Protein AF-0000000072240780 (afdb_homodimer)

Nearest PDB structures (foldseek):
  5bsz-assembly1_A  TM=7.457E-01  e=1.280E+00  Streptoalloteichus sp. ATCC 53650
  1g4u-assembly1_S  TM=3.955E-01  e=4.763E-01  Salmonella enterica subsp. enterica serovar Typhimurium
  1g4w-assembly1_R  TM=3.822E-01  e=9.031E-01  Salmonella enterica subsp. enterica serovar Typhimurium
  6uk5-assembly1_B  TM=5.734E-01  e=5.170E+00  Micromonospora echinospora
  5bsz-assembly1_A  TM=7.456E-01  e=1.256E+00  Streptoalloteichus sp. ATCC 53650

Secondary structure (DSSP, 8-state):
---------------------------------------------------S-----EEEEEEE-SSS-EEEEEEEHHHHHHHHHHHHHHHHHHHHHHHHHHTT---PPPPEEEEEEETTEEEEEEE-GGG-S-GGG-EEEEEEE-SSEEEEEEEEHHHHHHHHHHHHH-/---------------------------------------------------S-----EEEEEEE-SSS-EEEEEEEHHHHHHHHHHHHHHHHHHHHHHHHHHTT---PPPPEEEEEEETTEEEEEEE-GGG-SSGGG-EEEEEEE-SSEEEEEEEEHHHHHHHHHHHHH-

Organism: Galdieria sulphuraria (NCBI:txid130081)

Sequence (340 aa):
MSFIQTNCLIPKRLGFKTCCSRQKHKLLKVLRQSSCHPSSIVTWHCSEQVPSGNVAVTRPLTIPLQDDTQLTFMFSYADMLQLVEKLNQLVLSFRNAAEATAQRKKTVQPTFEYYCQRNGLFIHMECNPNLFTSAFQAKVYIRVYDDKIRVHSQASLTTLMDVLRKWKREMSFIQTNCLIPKRLGFKTCCSRQKHKLLKVLRQSSCHPSSIVTWHCSEQVPSGNVAVTRPLTIPLQDDTQLTFMFSYADMLQLVEKLNQLVLSFRNAAEATAQRKKTVQPTFEYYCQRNGLFIHMECNPNLFTSAFQAKVYIRVYDDKIRVHSQASLTTLMDVLRKWKRE

Solvent-accessible surface area (backbone atoms only — not comparable to full-atom values): 21043 Å² total; per-residue (Å²): 137,81,73,88,72,83,75,84,76,81,75,77,81,77,74,78,77,69,82,69,79,75,86,84,71,90,72,78,76,82,78,73,77,75,76,77,69,82,79,75,73,76,70,77,70,69,75,73,72,77,56,90,72,73,71,74,71,60,48,78,44,68,44,71,36,86,47,82,31,35,43,32,33,64,39,36,67,71,56,46,54,53,49,50,53,54,50,49,51,47,51,49,43,44,51,52,42,53,53,31,46,76,69,74,37,89,68,88,58,76,65,42,75,46,79,46,78,56,98,70,36,37,38,39,36,36,31,60,58,76,83,44,96,43,58,82,74,26,58,31,38,35,37,42,34,47,98,52,42,36,39,38,34,44,29,44,42,54,58,53,53,51,45,50,54,53,58,71,73,106,150,96,92,92,79,92,74,84,81,80,82,80,84,85,80,85,78,86,70,84,73,80,78,80,79,79,81,73,81,77,75,74,76,71,77,76,69,78,75,72,74,74,68,75,69,66,73,72,71,77,55,90,72,75,71,74,69,60,46,79,44,69,42,72,36,86,50,81,30,38,43,31,32,64,40,35,67,70,56,47,54,53,50,50,52,54,50,50,52,48,51,50,44,44,52,53,41,53,54,31,44,78,71,75,36,88,69,88,56,74,65,42,74,46,79,46,77,55,97,69,37,38,39,39,37,38,32,60,59,75,81,42,95,42,58,82,74,26,58,30,37,36,36,41,33,46,97,51,42,36,38,38,34,45,30,45,41,53,57,53,52,51,45,50,53,55,58,72,73,107

Structure (mmCIF, N/CA/C/O backbone):
data_AF-0000000072240780-model_v1
#
loop_
_entity.id
_entity.type
_entity.pdbx_description
1 polymer 'Uncharacterized protein'
#
loop_
_atom_site.group_PDB
_atom_site.id
_atom_site.type_symbol
_atom_site.label_atom_id
_atom_site.label_alt_id
_atom_site.label_comp_id
_atom_site.label_asym_id
_atom_site.label_entity_id
_atom_site.label_seq_id
_atom_site.pdbx_PDB_ins_code
_atom_site.Cartn_x
_atom_site.Cartn_y
_atom_site.Cartn_z
_atom_sit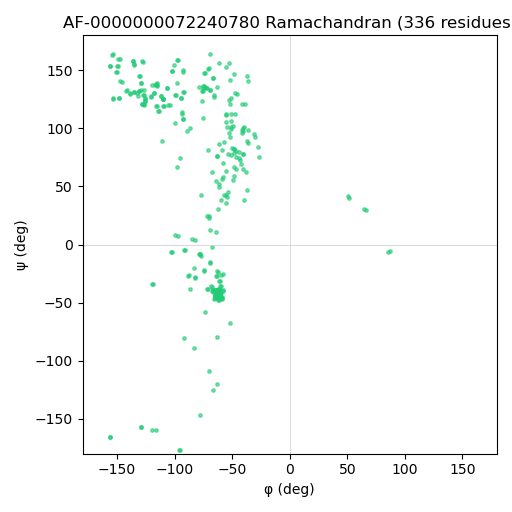e.occupancy
_atom_site.B_iso_or_equiv
_atom_site.auth_seq_id
_atom_site.auth_comp_id
_atom_site.auth_asym_id
_atom_site.auth_atom_id
_atom_site.pdbx_PDB_model_num
ATOM 1 N N . MET A 1 1 ? 58.625 3.18 72.375 1 20.22 1 MET A N 1
ATOM 2 C CA . MET A 1 1 ? 58.312 3.244 73.812 1 20.22 1 MET A CA 1
ATOM 3 C C . MET A 1 1 ? 56.844 3.627 74.062 1 20.22 1 MET A C 1
ATOM 5 O O . MET A 1 1 ? 56.125 3.936 73.125 1 20.22 1 MET A O 1
ATOM 9 N N . SER A 1 2 ? 56.625 4.891 74.562 1 20.05 2 SER A N 1
ATOM 10 C CA . SER A 1 2 ? 55.719 5.055 75.688 1 20.05 2 SER A CA 1
ATOM 11 C C . SER A 1 2 ? 54.281 5.117 75.25 1 20.05 2 SER A C 1
ATOM 13 O O . SER A 1 2 ? 53.406 4.391 75.75 1 20.05 2 SER A O 1
ATOM 15 N N . PHE A 1 3 ? 53.75 6.332 74.938 1 19.7 3 PHE A N 1
ATOM 16 C CA . PHE A 1 3 ? 52.969 7 75.938 1 19.7 3 PHE A CA 1
ATOM 17 C C . PHE A 1 3 ? 51.5 6.668 75.812 1 19.7 3 PHE A C 1
ATOM 19 O O . PHE A 1 3 ? 50.844 6.301 76.812 1 19.7 3 PHE A O 1
ATOM 26 N N . ILE A 1 4 ? 50.812 7.332 74.875 1 22.98 4 ILE A N 1
ATOM 27 C CA . ILE A 1 4 ? 49.781 8.234 75.312 1 22.98 4 ILE A CA 1
ATOM 28 C C . ILE A 1 4 ? 48.469 7.469 75.5 1 22.98 4 ILE A C 1
ATOM 30 O O . ILE A 1 4 ? 47.938 6.91 74.5 1 22.98 4 ILE A O 1
ATOM 34 N N . GLN A 1 5 ? 48.156 7.133 76.75 1 22.58 5 GLN A N 1
ATOM 35 C CA . GLN A 1 5 ? 47.094 6.324 77.312 1 22.58 5 GLN A CA 1
ATOM 36 C C . GLN A 1 5 ? 45.719 7.02 77.188 1 22.58 5 GLN A C 1
ATOM 38 O O . GLN A 1 5 ? 45.062 7.297 78.188 1 22.58 5 GLN A O 1
ATOM 43 N N . THR A 1 6 ? 45.656 7.961 76.125 1 22.05 6 THR A N 1
ATOM 44 C CA . THR A 1 6 ? 44.625 8.922 76.5 1 22.05 6 THR A CA 1
ATOM 45 C C . THR A 1 6 ? 43.312 8.203 76.875 1 22.05 6 THR A C 1
ATOM 47 O O . THR A 1 6 ? 42.969 7.223 76.188 1 22.05 6 THR A O 1
ATOM 50 N N . ASN A 1 7 ? 42.719 8.758 77.875 1 19.25 7 ASN A N 1
ATOM 51 C CA . ASN A 1 7 ? 41.719 8.516 78.938 1 19.25 7 ASN A CA 1
ATOM 52 C C . ASN A 1 7 ? 40.344 8.242 78.375 1 19.25 7 ASN A C 1
ATOM 54 O O . ASN A 1 7 ? 39.719 7.254 78.75 1 19.25 7 ASN A O 1
ATOM 58 N N . CYS A 1 8 ? 39.688 9.367 78 1 19.69 8 CYS A N 1
ATOM 59 C CA . CYS A 1 8 ? 38.562 9.828 78.75 1 19.69 8 CYS A CA 1
ATOM 60 C C . CYS A 1 8 ? 37.281 9.031 78.438 1 19.69 8 CYS A C 1
ATOM 62 O O . CYS A 1 8 ? 37.219 8.352 77.438 1 19.69 8 CYS A O 1
ATOM 64 N N . LEU A 1 9 ? 36.219 9.727 78.5 1 21.53 9 LEU A N 1
ATOM 65 C CA . LEU A 1 9 ? 34.938 9.828 79.25 1 21.53 9 LEU A CA 1
ATOM 66 C C . LEU A 1 9 ? 33.812 9.188 78.438 1 21.53 9 LEU A C 1
ATOM 68 O O . LEU A 1 9 ? 33.656 9.477 77.25 1 21.53 9 LEU A O 1
ATOM 72 N N . ILE A 1 10 ? 33.375 8.016 78.812 1 23.69 10 ILE A N 1
ATOM 73 C CA . ILE A 1 10 ? 32.438 7.027 78.312 1 23.69 10 ILE A CA 1
ATOM 74 C C . ILE A 1 10 ? 31.031 7.625 78.312 1 23.69 10 ILE A C 1
ATOM 76 O O . ILE A 1 10 ? 30.422 7.824 79.375 1 23.69 10 ILE A O 1
ATOM 80 N N . PRO A 1 11 ? 30.953 8.891 77.562 1 21.86 11 PRO A N 1
ATOM 81 C CA . PRO A 1 11 ? 29.703 9.57 77.938 1 21.86 11 PRO A CA 1
ATOM 82 C C . PRO A 1 11 ? 28.484 8.641 77.875 1 21.86 11 PRO A C 1
ATOM 84 O O . PRO A 1 11 ? 28.516 7.605 77.188 1 21.86 11 PRO A O 1
ATOM 87 N N . LYS A 1 12 ? 27.609 9.031 78.875 1 19.95 12 LYS A N 1
ATOM 88 C CA . LYS A 1 12 ? 26.359 8.531 79.438 1 19.95 12 LYS A CA 1
ATOM 89 C C . LYS A 1 12 ? 25.328 8.266 78.312 1 19.95 12 LYS A C 1
ATOM 91 O O . LYS A 1 12 ? 25.281 8.977 77.312 1 19.95 12 LYS A O 1
ATOM 96 N N . ARG A 1 13 ? 24.828 7.082 78.312 1 22.75 13 ARG A N 1
ATOM 97 C CA . ARG A 1 13 ? 23.891 6.23 77.562 1 22.75 13 ARG A CA 1
ATOM 98 C C . ARG A 1 13 ? 22.516 6.875 77.5 1 22.75 13 ARG A C 1
ATOM 100 O O . ARG A 1 13 ? 21.797 6.977 78.5 1 22.75 13 ARG A O 1
ATOM 107 N N . LEU A 1 14 ? 22.547 8.227 76.875 1 21.62 14 LEU A N 1
ATOM 108 C CA . LEU A 1 14 ? 21.266 8.914 76.875 1 21.62 14 LEU A CA 1
ATOM 109 C C . LEU A 1 14 ? 20.156 7.992 76.375 1 21.62 14 LEU A C 1
ATOM 111 O O . LEU A 1 14 ? 20.328 7.32 75.375 1 21.62 14 LEU A O 1
ATOM 115 N N . GLY A 1 15 ? 19.234 7.629 77.312 1 20.81 15 GLY A N 1
ATOM 116 C CA . GLY A 1 15 ? 18.062 6.797 77.438 1 20.81 15 GLY A CA 1
ATOM 117 C C . GLY A 1 15 ? 16.953 7.152 76.5 1 20.81 15 GLY A C 1
ATOM 118 O O . GLY A 1 15 ? 16.359 8.234 76.562 1 20.81 15 GLY A O 1
ATOM 119 N N . PHE A 1 16 ? 17.234 7.168 75.125 1 22.08 16 PHE A N 1
ATOM 120 C CA . PHE A 1 16 ? 16.234 7.648 74.188 1 22.08 16 PHE A CA 1
ATOM 121 C C . PHE A 1 16 ? 14.906 6.938 74.438 1 22.08 16 PHE A C 1
ATOM 123 O O . PHE A 1 16 ? 14.867 5.711 74.5 1 22.08 16 PHE A O 1
ATOM 130 N N . LYS A 1 17 ? 14.062 7.707 75.125 1 19.83 17 LYS A N 1
ATOM 131 C CA . LYS A 1 17 ? 12.68 7.445 75.5 1 19.83 17 LYS A CA 1
ATOM 132 C C . LYS A 1 17 ? 11.844 6.98 74.312 1 19.83 17 LYS A C 1
ATOM 134 O O . LYS A 1 17 ? 11.875 7.598 73.25 1 19.83 17 LYS A O 1
ATOM 139 N N . THR A 1 18 ? 11.578 5.711 74.188 1 21.81 18 THR A N 1
ATOM 140 C CA . THR A 1 18 ? 10.82 4.809 73.375 1 21.81 18 THR A CA 1
ATOM 141 C C . THR A 1 18 ? 9.344 5.211 73.312 1 21.81 18 THR A C 1
ATOM 143 O O . THR A 1 18 ? 8.531 4.527 72.688 1 21.81 18 THR A O 1
ATOM 146 N N . CYS A 1 19 ? 9.07 6.621 73.188 1 19.31 19 CYS A N 1
ATOM 147 C CA . CYS A 1 19 ? 7.656 6.891 73.438 1 19.31 19 CYS A CA 1
ATOM 148 C C . CYS A 1 19 ? 6.785 6.117 72.438 1 19.31 19 CYS A C 1
ATOM 150 O O . CYS A 1 19 ? 6.832 6.371 71.25 1 19.31 19 CYS A O 1
ATOM 152 N N . CYS A 1 20 ? 6.535 4.867 72.688 1 20.77 20 CYS A N 1
ATOM 153 C CA . CYS A 1 20 ? 5.758 3.855 71.938 1 20.77 20 CYS A CA 1
ATOM 154 C C . CYS A 1 20 ? 4.289 4.258 71.875 1 20.77 20 CYS A C 1
ATOM 156 O O . CYS A 1 20 ? 3.438 3.445 71.5 1 20.77 20 CYS A O 1
ATOM 158 N N . SER A 1 21 ? 3.953 5.594 72.312 1 18.59 21 SER A N 1
ATOM 159 C CA . SER A 1 21 ? 2.559 5.5 72.688 1 18.59 21 SER A CA 1
ATOM 160 C C . SER A 1 21 ? 1.678 4.973 71.562 1 18.59 21 SER A C 1
ATOM 162 O O . SER A 1 21 ? 2.004 5.137 70.375 1 18.59 21 SER A O 1
ATOM 164 N N . ARG A 1 22 ? 0.479 4.281 72 1 20.84 22 ARG A N 1
ATOM 165 C CA . ARG A 1 22 ? -0.562 3.289 71.75 1 20.84 22 ARG A CA 1
ATOM 166 C C . ARG A 1 22 ? -1.662 3.867 70.875 1 20.84 22 ARG A C 1
ATOM 168 O O . ARG A 1 22 ? -2.674 3.207 70.625 1 20.84 22 ARG A O 1
ATOM 175 N N . GLN A 1 23 ? -1.613 5.164 70.312 1 18.39 23 GLN A N 1
ATOM 176 C CA . GLN A 1 23 ? -2.998 5.602 70.188 1 18.39 23 GLN A CA 1
ATOM 177 C C . GLN A 1 23 ? -3.775 4.676 69.25 1 18.39 23 GLN A C 1
ATOM 179 O O . GLN A 1 23 ? -3.205 4.09 68.312 1 18.39 23 GLN A O 1
ATOM 184 N N . LYS A 1 24 ? -5.234 4.684 69.5 1 19.84 24 LYS A N 1
ATOM 185 C CA . LYS A 1 24 ? -6.535 4.02 69.438 1 19.84 24 LYS A CA 1
ATOM 186 C C . LYS A 1 24 ? -7.008 3.881 68 1 19.84 24 LYS A C 1
ATOM 188 O O . LYS A 1 24 ? -6.574 4.637 67.125 1 19.84 24 LYS A O 1
ATOM 193 N N . HIS A 1 25 ? -8.039 2.984 67.75 1 19.89 25 HIS A N 1
ATOM 194 C CA . HIS A 1 25 ? -8.742 2.004 66.938 1 19.89 25 HIS A CA 1
ATOM 195 C C . HIS A 1 25 ? -9.68 2.684 65.938 1 19.89 25 HIS A C 1
ATOM 197 O O . HIS A 1 25 ? -10.438 2.016 65.25 1 19.89 25 HIS A O 1
ATOM 203 N N . LYS A 1 26 ? -9.719 4.059 65.812 1 20.19 26 LYS A N 1
ATOM 204 C CA . LYS A 1 26 ? -11.062 4.371 65.312 1 20.19 26 LYS A CA 1
ATOM 205 C C . LYS A 1 26 ? -11.305 3.74 63.969 1 20.19 26 LYS A C 1
ATOM 207 O O . LYS A 1 26 ? -10.641 4.086 63 1 20.19 26 LYS A O 1
ATOM 212 N N . LEU A 1 27 ? -11.758 2.488 63.875 1 21.06 27 LEU A N 1
ATOM 213 C CA . LEU A 1 27 ? -12.07 1.535 62.844 1 21.06 27 LEU A CA 1
ATOM 214 C C . LEU A 1 27 ? -13.008 2.156 61.812 1 21.06 27 LEU A C 1
ATOM 216 O O . LEU A 1 27 ? -12.805 1.991 60.594 1 21.06 27 LEU A O 1
ATOM 220 N N . LEU A 1 28 ? -14.297 2.475 62.156 1 20.38 28 LEU A N 1
ATOM 221 C CA . LEU A 1 28 ? -15.367 1.764 61.469 1 20.38 28 LEU A CA 1
ATOM 222 C C . LEU A 1 28 ? -15.727 2.455 60.156 1 20.38 28 LEU A C 1
ATOM 224 O O . LEU A 1 28 ? -16.234 1.816 59.219 1 20.38 28 LEU A O 1
ATOM 228 N N . LYS A 1 29 ? -15.719 3.828 60.125 1 19.34 29 LYS A N 1
ATOM 229 C CA . LYS A 1 29 ? -16.984 4.309 59.562 1 19.34 29 LYS A CA 1
ATOM 230 C C . LYS A 1 29 ? -17.172 3.873 58.125 1 19.34 29 LYS A C 1
ATOM 232 O O . LYS A 1 29 ? -18.188 3.275 57.781 1 19.34 29 LYS A O 1
ATOM 237 N N . VAL A 1 30 ? -17.312 4.93 57.156 1 20.38 30 VAL A N 1
ATOM 238 C CA . VAL A 1 30 ? -18.406 5.336 56.25 1 20.38 30 VAL A CA 1
ATOM 239 C C . VAL A 1 30 ? -18.203 4.715 54.875 1 20.38 30 VAL A C 1
ATOM 241 O O . VAL A 1 30 ? -17.219 5.004 54.188 1 20.38 30 VAL A O 1
ATOM 244 N N . LEU A 1 31 ? -18.453 3.451 54.75 1 22 31 LEU A N 1
ATOM 245 C CA . LEU A 1 31 ? -18.422 2.77 53.438 1 22 31 LEU A CA 1
ATOM 246 C C . LEU A 1 31 ? -19.344 3.457 52.438 1 22 31 LEU A C 1
ATOM 248 O O . LEU A 1 31 ? -20.562 3.271 52.5 1 22 31 LEU A O 1
ATOM 252 N N . ARG A 1 32 ? -19.375 4.824 52.375 1 20.55 32 ARG A N 1
ATOM 253 C CA . ARG A 1 32 ? -20.391 5.344 51.469 1 20.55 32 ARG A CA 1
ATOM 254 C C . ARG A 1 32 ? -20.219 4.754 50.062 1 20.55 32 ARG A C 1
ATOM 256 O O . ARG A 1 32 ? -19.109 4.688 49.562 1 20.55 32 ARG A O 1
ATOM 263 N N . GLN A 1 33 ? -21.141 3.814 49.75 1 21.81 33 GLN A N 1
ATOM 264 C CA . GLN A 1 33 ? -21.438 3.127 48.5 1 21.81 33 GLN A CA 1
ATOM 265 C C . GLN A 1 33 ? -21.547 4.117 47.344 1 21.81 33 GLN A C 1
ATOM 267 O O . GLN A 1 33 ? -22.484 4.918 47.281 1 21.81 33 GLN A O 1
ATOM 272 N N . SER A 1 34 ? -20.531 4.926 47 1 21 34 SER A N 1
ATOM 273 C CA . SER A 1 34 ? -20.734 5.816 45.875 1 21 34 SER A CA 1
ATOM 274 C C . SER A 1 34 ? -21.219 5.047 44.656 1 21 34 SER A C 1
ATOM 276 O O . SER A 1 34 ? -20.656 4.02 44.281 1 21 34 SER A O 1
ATOM 278 N N . SER A 1 35 ? -22.531 5.039 44.469 1 23.73 35 SER A N 1
ATOM 279 C CA . SER A 1 35 ? -23.266 4.543 43.312 1 23.73 35 SER A CA 1
ATOM 280 C C . SER A 1 35 ? -22.672 5.086 42 1 23.73 35 SER A C 1
ATOM 282 O O . SER A 1 35 ? -22.609 6.301 41.812 1 23.73 35 SER A O 1
ATOM 284 N N . CYS A 1 36 ? -21.641 4.492 41.5 1 22.73 36 CYS A N 1
ATOM 285 C CA . CYS A 1 36 ? -21.047 4.816 40.219 1 22.73 36 CYS A CA 1
ATOM 286 C C . CYS A 1 36 ? -22.109 4.848 39.125 1 22.73 36 CYS A C 1
ATOM 288 O O . CYS A 1 36 ? -22.797 3.852 38.906 1 22.73 36 CYS A O 1
ATOM 290 N N . HIS A 1 37 ? -22.891 5.934 39.094 1 27.72 37 HIS A N 1
ATOM 291 C CA . HIS A 1 37 ? -23.859 6.094 38.031 1 27.72 37 HIS A CA 1
ATOM 292 C C . HIS A 1 37 ? -23.219 5.82 36.656 1 27.72 37 HIS A C 1
ATOM 294 O O . HIS A 1 37 ? -22.016 6.051 36.469 1 27.72 37 HIS A O 1
ATOM 300 N N . PRO A 1 38 ? -23.859 4.988 35.844 1 24.62 38 PRO A N 1
ATOM 301 C CA . PRO A 1 38 ? -23.438 4.555 34.5 1 24.62 38 PRO A CA 1
ATOM 302 C C . PRO A 1 38 ? -23.078 5.723 33.594 1 24.62 38 PRO A C 1
ATOM 304 O O . PRO A 1 38 ? -23.609 6.824 33.75 1 24.62 38 PRO A O 1
ATOM 307 N N . SER A 1 39 ? -21.781 5.828 33.25 1 24.52 39 SER A N 1
ATOM 308 C CA . SER A 1 39 ? -21.141 6.738 32.281 1 24.52 39 SER A CA 1
ATOM 309 C C . SER A 1 39 ? -21.984 6.902 31.031 1 24.52 39 SER A C 1
ATOM 311 O O . SER A 1 39 ? -22.469 5.922 30.469 1 24.52 39 SER A O 1
ATOM 313 N N . SER A 1 40 ? -22.703 7.996 30.984 1 25.88 40 SER A N 1
ATOM 314 C CA . SER A 1 40 ? -23.438 8.469 29.812 1 25.88 40 SER A CA 1
ATOM 315 C C . SER A 1 40 ? -22.625 8.289 28.531 1 25.88 40 SER A C 1
ATOM 317 O O . SER A 1 40 ? -21.469 8.703 28.469 1 25.88 40 SER A O 1
ATOM 319 N N . ILE A 1 41 ? -22.891 7.258 27.828 1 26.02 41 ILE A N 1
ATOM 320 C CA . ILE A 1 41 ? -22.422 7.109 26.453 1 26.02 41 ILE A CA 1
ATOM 321 C C . ILE A 1 41 ? -22.625 8.422 25.688 1 26.02 41 ILE A C 1
ATOM 323 O O . ILE A 1 41 ? -23.75 8.883 25.516 1 26.02 41 ILE A O 1
ATOM 327 N N . VAL A 1 42 ? -21.75 9.359 25.875 1 27.41 42 VAL A N 1
ATOM 328 C CA . VAL A 1 42 ? -21.766 10.523 25 1 27.41 42 VAL A CA 1
ATOM 329 C C . VAL A 1 42 ? -22.031 10.07 23.562 1 27.41 42 VAL A C 1
ATOM 331 O O . VAL A 1 42 ? -21.219 9.352 22.969 1 27.41 42 VAL A O 1
ATOM 334 N N . THR A 1 43 ? -23.281 9.781 23.266 1 25.28 43 THR A N 1
ATOM 335 C CA . THR A 1 43 ? -23.688 9.664 21.875 1 25.28 43 THR A CA 1
ATOM 336 C C . THR A 1 43 ? -23.219 10.883 21.078 1 25.28 43 THR A C 1
ATOM 338 O O . THR A 1 43 ? -23.594 12.016 21.391 1 25.28 43 THR A O 1
ATOM 341 N N . TRP A 1 44 ? -21.984 10.898 20.625 1 25.95 44 TRP A N 1
ATOM 342 C CA . TRP A 1 44 ? -21.609 11.875 19.609 1 25.95 44 TRP A CA 1
ATOM 343 C C . TRP A 1 44 ? -22.688 11.984 18.531 1 25.95 44 TRP A C 1
ATOM 345 O O . TRP A 1 44 ? -23 10.992 17.859 1 25.95 44 TRP A O 1
ATOM 355 N N . HIS A 1 45 ? -23.766 12.625 19.016 1 28.34 45 HIS A N 1
ATOM 356 C CA . HIS A 1 45 ? -24.719 12.953 17.969 1 28.34 45 HIS A CA 1
ATOM 357 C C . HIS A 1 45 ? -24.047 13.617 16.781 1 28.34 45 HIS A C 1
ATOM 359 O O . HIS A 1 45 ? -23.578 14.758 16.875 1 28.34 45 HIS A O 1
ATOM 365 N N . CYS A 1 46 ? -23.234 12.914 16.078 1 28.48 46 CYS A N 1
ATOM 366 C CA . CYS A 1 46 ? -22.969 13.477 14.766 1 28.48 46 CYS A CA 1
ATOM 367 C C . CYS A 1 46 ? -24.266 13.859 14.062 1 28.48 46 CYS A C 1
ATOM 369 O O . CYS A 1 46 ? -25.156 13.023 13.883 1 28.48 46 CYS A O 1
ATOM 371 N N . SER A 1 47 ? -24.828 14.984 14.422 1 29.25 47 SER A N 1
ATOM 372 C CA . SER A 1 47 ? -25.922 15.516 13.602 1 29.25 47 SER A CA 1
ATOM 373 C C . SER A 1 47 ? -25.734 15.133 12.141 1 29.25 47 SER A C 1
ATOM 375 O O . SER A 1 47 ? -24.734 15.492 11.516 1 29.25 47 SER A O 1
ATOM 377 N N . GLU A 1 48 ? -26.375 14.047 11.789 1 33.59 48 GLU A N 1
ATOM 378 C CA . GLU A 1 48 ? -26.531 13.75 10.367 1 33.59 48 GLU A CA 1
ATOM 379 C C . GLU A 1 48 ? -27.281 14.875 9.656 1 33.59 48 GLU A C 1
ATOM 381 O O . GLU A 1 48 ? -28.516 14.914 9.672 1 33.59 48 GLU A O 1
ATOM 386 N N . GLN A 1 49 ? -27.172 16.125 9.859 1 32.41 49 GLN A N 1
ATOM 387 C CA . GLN A 1 49 ? -27.781 16.953 8.82 1 32.41 49 GLN A CA 1
ATOM 388 C C . GLN A 1 49 ? -27.516 16.375 7.438 1 32.41 49 GLN A C 1
ATOM 390 O O . GLN A 1 49 ? -26.375 16.156 7.055 1 32.41 49 GLN A O 1
ATOM 395 N N . VAL A 1 50 ? -28.531 15.602 6.887 1 36.19 50 VAL A N 1
ATOM 396 C CA . VAL A 1 50 ? -28.547 15.25 5.473 1 36.19 50 VAL A CA 1
ATOM 397 C C . VAL A 1 50 ? -28.516 16.516 4.621 1 36.19 50 VAL A C 1
ATOM 399 O O . VAL A 1 50 ? -29.516 17.234 4.535 1 36.19 50 VAL A O 1
ATOM 402 N N . PRO A 1 51 ? -27.734 17.562 4.883 1 36.03 51 PRO A N 1
ATOM 403 C CA . PRO A 1 51 ? -27.891 18.641 3.906 1 36.03 51 PRO A CA 1
ATOM 404 C C . PRO A 1 51 ? -28.094 18.125 2.484 1 36.03 51 PRO A C 1
ATOM 406 O O . PRO A 1 51 ? -27.75 16.969 2.188 1 36.03 51 PRO A O 1
ATOM 409 N N . SER A 1 52 ? -28.875 18.719 1.608 1 39.16 52 SER A N 1
ATOM 410 C CA . SER A 1 52 ? -28.938 18.531 0.161 1 39.16 52 SER A CA 1
ATOM 411 C C . SER A 1 52 ? -27.594 18.062 -0.4 1 39.16 52 SER A C 1
ATOM 413 O O . SER A 1 52 ? -26.562 18.688 -0.153 1 39.16 52 SER A O 1
ATOM 415 N N . GLY A 1 53 ? -27.266 16.766 -0.373 1 41.03 53 GLY A N 1
ATOM 416 C CA . GLY A 1 53 ? -26.141 15.844 -0.401 1 41.03 53 GLY A CA 1
ATOM 417 C C . GLY A 1 53 ? -25.047 16.266 -1.374 1 41.03 53 GLY A C 1
ATOM 418 O O . GLY A 1 53 ? -25.062 15.844 -2.535 1 41.03 53 GLY A O 1
ATOM 419 N N . ASN A 1 54 ? -24.734 17.453 -1.518 1 45.66 54 ASN A N 1
ATOM 420 C CA . ASN A 1 54 ? -23.656 17.844 -2.414 1 45.66 54 ASN A CA 1
ATOM 421 C C . ASN A 1 54 ? -22.469 16.891 -2.336 1 45.66 54 ASN A C 1
ATOM 423 O O . ASN A 1 54 ? -21.734 16.891 -1.348 1 45.66 54 ASN A O 1
ATOM 427 N N . VAL A 1 55 ? -22.609 15.672 -2.713 1 59.62 55 VAL A N 1
ATOM 428 C CA . VAL A 1 55 ? -21.562 14.672 -2.83 1 59.62 55 VAL A CA 1
ATOM 429 C C . VAL A 1 55 ? -20.281 15.32 -3.348 1 59.62 55 VAL A C 1
ATOM 431 O O . VAL A 1 55 ? -20.266 15.875 -4.449 1 59.62 55 VAL A O 1
ATOM 434 N N . ALA A 1 56 ? -19.453 15.805 -2.457 1 73.38 56 ALA A N 1
ATOM 435 C CA . ALA A 1 56 ? -18.188 16.406 -2.85 1 73.38 56 ALA A CA 1
ATOM 436 C C . ALA A 1 56 ? -17.516 15.594 -3.961 1 73.38 56 ALA A C 1
ATOM 438 O O . ALA A 1 56 ? -17.547 14.359 -3.939 1 73.38 56 ALA A O 1
ATOM 439 N N . VAL A 1 57 ? -17.266 16.203 -5.102 1 89.75 57 VAL A N 1
ATOM 440 C CA . VAL A 1 57 ? -16.547 15.625 -6.238 1 89.75 57 VAL A CA 1
ATOM 441 C C . VAL A 1 57 ? -15.18 15.133 -5.785 1 89.75 57 VAL A C 1
ATOM 443 O O . VAL A 1 57 ? -14.438 15.859 -5.121 1 89.75 57 VAL A O 1
ATOM 446 N N . THR A 1 58 ? -14.938 13.852 -5.785 1 95.19 58 THR A N 1
ATOM 447 C CA . THR A 1 58 ? -13.641 13.273 -5.465 1 95.19 58 THR A CA 1
ATOM 448 C C . THR A 1 58 ? -12.906 12.852 -6.734 1 95.19 58 THR A C 1
ATOM 450 O O . THR A 1 58 ? -13.539 12.586 -7.762 1 95.19 58 THR A O 1
ATOM 453 N N . ARG A 1 59 ? -11.617 12.898 -6.711 1 96.81 59 ARG A N 1
ATOM 454 C CA . ARG A 1 59 ? -10.734 12.391 -7.758 1 96.81 59 ARG A CA 1
ATOM 455 C C . ARG A 1 59 ? -9.562 11.617 -7.164 1 96.81 59 ARG A C 1
ATOM 457 O O . ARG A 1 59 ? -9.234 11.781 -5.992 1 96.81 59 ARG A O 1
ATOM 464 N N . PRO A 1 60 ? -8.969 10.766 -7.938 1 98.38 60 PRO A N 1
ATOM 465 C CA . PRO A 1 60 ? -7.898 9.93 -7.398 1 98.38 60 PRO A CA 1
ATOM 466 C C . PRO A 1 60 ? -6.641 10.727 -7.062 1 98.38 60 PRO A C 1
ATOM 468 O O . PRO A 1 60 ? -6.23 11.602 -7.832 1 98.38 60 PRO A O 1
ATOM 471 N N . LEU A 1 61 ? -6.152 10.484 -5.957 1 98.69 61 LEU A N 1
ATOM 472 C CA . LEU A 1 61 ? -4.812 10.906 -5.555 1 98.69 61 LEU A CA 1
ATOM 473 C C . LEU A 1 61 ? -3.875 9.711 -5.445 1 98.69 61 LEU A C 1
ATOM 475 O O . LEU A 1 61 ? -4.164 8.758 -4.719 1 98.69 61 LEU A O 1
ATOM 479 N N . THR A 1 62 ? -2.756 9.758 -6.141 1 98.75 62 THR A N 1
ATOM 480 C CA . THR A 1 62 ? -1.77 8.688 -6.109 1 98.75 62 THR A CA 1
ATOM 481 C C . THR A 1 62 ? -0.505 9.133 -5.383 1 98.75 62 THR A C 1
ATOM 483 O O . THR A 1 62 ? 0.107 10.141 -5.75 1 98.75 62 THR A O 1
ATOM 486 N N . ILE A 1 63 ? -0.149 8.344 -4.391 1 98.44 63 ILE A N 1
ATOM 487 C CA . ILE A 1 63 ? 1.068 8.617 -3.637 1 98.44 63 ILE A CA 1
ATOM 488 C C . ILE A 1 63 ? 2.08 7.496 -3.859 1 98.44 63 ILE A C 1
ATOM 490 O O . ILE A 1 63 ? 1.811 6.336 -3.535 1 98.44 63 ILE A O 1
ATOM 494 N N . PRO A 1 64 ? 3.197 7.855 -4.496 1 97.5 64 PRO A N 1
ATOM 495 C CA . PRO A 1 64 ? 4.277 6.867 -4.453 1 97.5 64 PRO A CA 1
ATOM 496 C C . PRO A 1 64 ? 4.824 6.652 -3.041 1 97.5 64 PRO A C 1
ATOM 498 O O . PRO A 1 64 ? 5.184 7.617 -2.361 1 97.5 64 PRO A O 1
ATOM 501 N N . LEU A 1 65 ? 4.891 5.438 -2.621 1 95.81 65 LEU A N 1
ATOM 502 C CA . LEU A 1 65 ? 5.414 5.133 -1.294 1 95.81 65 LEU A CA 1
ATOM 503 C C . LEU A 1 65 ? 6.891 4.754 -1.363 1 95.81 65 LEU A C 1
ATOM 505 O O . LEU A 1 65 ? 7.562 5.047 -2.354 1 95.81 65 LEU A O 1
ATOM 509 N N . GLN A 1 66 ? 7.605 4.379 -0.321 1 85.44 66 GLN A N 1
ATOM 510 C CA . GLN A 1 66 ? 9.055 4.246 -0.246 1 85.44 66 GLN A CA 1
ATOM 511 C C . GLN A 1 66 ? 9.562 3.188 -1.221 1 85.44 66 GLN A C 1
ATOM 513 O O . GLN A 1 66 ? 10.711 3.248 -1.671 1 85.44 66 GLN A O 1
ATOM 518 N N . ASP A 1 67 ? 8.75 2.273 -1.596 1 84.75 67 ASP A N 1
ATOM 519 C CA . ASP A 1 67 ? 9.164 1.229 -2.527 1 84.75 67 ASP A CA 1
ATOM 520 C C . ASP A 1 67 ? 8.367 1.311 -3.83 1 84.75 67 ASP A C 1
ATOM 522 O O . ASP A 1 67 ? 7.941 2.393 -4.234 1 84.75 67 ASP A O 1
ATOM 526 N N . ASP A 1 68 ? 8.312 0.259 -4.574 1 88.44 68 ASP A N 1
ATOM 527 C CA . ASP A 1 68 ? 7.582 0.187 -5.836 1 88.44 68 ASP A CA 1
ATOM 528 C C . ASP A 1 68 ? 6.074 0.177 -5.594 1 88.44 68 ASP A C 1
ATOM 530 O O . ASP A 1 68 ? 5.305 -0.265 -6.453 1 88.44 68 ASP A O 1
ATOM 534 N N . THR A 1 69 ? 5.793 0.729 -4.449 1 96.31 69 THR A N 1
ATOM 535 C CA . THR A 1 69 ? 4.375 0.714 -4.109 1 96.31 69 THR A CA 1
ATOM 536 C C . THR A 1 69 ? 3.73 2.061 -4.422 1 96.31 69 THR A C 1
ATOM 538 O O . THR A 1 69 ? 4.285 3.111 -4.094 1 96.31 69 THR A O 1
ATOM 541 N N . GLN A 1 70 ? 2.646 2.014 -5.141 1 97.94 70 GLN A N 1
ATOM 542 C CA . GLN A 1 70 ? 1.787 3.172 -5.363 1 97.94 70 GLN A CA 1
ATOM 543 C C . GLN A 1 70 ? 0.444 3.004 -4.66 1 97.94 70 GLN A C 1
ATOM 545 O O . GLN A 1 70 ? -0.237 1.992 -4.844 1 97.94 70 GLN A O 1
ATOM 550 N N . LEU A 1 71 ? 0.078 3.979 -3.877 1 98.62 71 LEU A N 1
ATOM 551 C CA . LEU A 1 71 ? -1.21 4.023 -3.193 1 98.62 71 LEU A CA 1
ATOM 552 C C . LEU A 1 71 ? -2.105 5.102 -3.797 1 98.62 71 LEU A C 1
ATOM 554 O O . LEU A 1 71 ? -1.729 6.273 -3.844 1 98.62 71 LEU A O 1
ATOM 558 N N . THR A 1 72 ? -3.23 4.699 -4.316 1 98.88 72 THR A N 1
ATOM 559 C CA . THR A 1 72 ? -4.223 5.621 -4.855 1 98.88 72 THR A CA 1
ATOM 560 C C . THR A 1 72 ? -5.516 5.559 -4.047 1 98.88 72 THR A C 1
ATOM 562 O O . THR A 1 72 ? -5.973 4.477 -3.678 1 98.88 72 THR A O 1
ATOM 565 N N . PHE A 1 73 ? -6.074 6.641 -3.748 1 98.81 73 PHE A N 1
ATOM 566 C CA . PHE A 1 73 ? -7.383 6.676 -3.104 1 98.81 73 PHE A CA 1
ATOM 567 C C . PHE A 1 73 ? -8.164 7.91 -3.537 1 98.81 73 PHE A C 1
ATOM 569 O O . PHE A 1 73 ? -7.586 8.883 -4.02 1 98.81 73 PHE A O 1
ATOM 576 N N . MET A 1 74 ? -9.438 7.863 -3.381 1 98.44 74 MET A N 1
ATOM 577 C CA . MET A 1 74 ? -10.312 8.969 -3.752 1 98.44 74 MET A CA 1
ATOM 578 C C . MET A 1 74 ? -10.219 10.109 -2.736 1 98.44 74 MET A C 1
ATOM 580 O O . MET A 1 74 ? -10.25 9.867 -1.528 1 98.44 74 MET A O 1
ATOM 584 N N . PHE A 1 75 ? -10.117 11.297 -3.264 1 97.5 75 PHE A N 1
ATOM 585 C CA . PHE A 1 75 ? -9.797 12.453 -2.432 1 97.5 75 PHE A CA 1
ATOM 586 C C . PHE A 1 75 ? -10.508 13.703 -2.943 1 97.5 75 PHE A C 1
ATOM 588 O O . PHE A 1 75 ? -10.664 13.883 -4.152 1 97.5 75 PHE A O 1
ATOM 595 N N . SER A 1 76 ? -11.016 14.539 -2.012 1 96.94 76 SER A N 1
ATOM 596 C CA . SER A 1 76 ? -11.727 15.742 -2.422 1 96.94 76 SER A CA 1
ATOM 597 C C . SER A 1 76 ? -10.812 16.969 -2.395 1 96.94 76 SER A C 1
ATOM 599 O O . SER A 1 76 ? -9.797 16.969 -1.699 1 96.94 76 SER A O 1
ATOM 601 N N . TYR A 1 77 ? -11.234 17.984 -3.16 1 96 77 TYR A N 1
ATOM 602 C CA . TYR A 1 77 ? -10.469 19.234 -3.176 1 96 77 TYR A CA 1
ATOM 603 C C . TYR A 1 77 ? -10.461 19.875 -1.798 1 96 77 TYR A C 1
ATOM 605 O O . TYR A 1 77 ? -9.43 20.406 -1.358 1 96 77 TYR A O 1
ATOM 613 N N . ALA A 1 78 ? -11.57 19.844 -1.141 1 95.81 78 ALA A N 1
ATOM 614 C CA . ALA A 1 78 ? -11.656 20.391 0.209 1 95.81 78 ALA A CA 1
ATOM 615 C C . ALA A 1 78 ? -10.695 19.672 1.155 1 95.81 78 ALA A C 1
ATOM 617 O O . ALA A 1 78 ? -10.016 20.312 1.961 1 95.81 78 ALA A O 1
ATOM 618 N N . ASP A 1 79 ? -10.625 18.344 1.088 1 96.94 79 ASP A N 1
ATOM 619 C CA . ASP A 1 79 ? -9.711 17.562 1.914 1 96.94 79 ASP A CA 1
ATOM 620 C C . ASP A 1 79 ? -8.258 17.906 1.592 1 96.94 79 ASP A C 1
ATOM 622 O O . ASP A 1 79 ? -7.422 18 2.492 1 96.94 79 ASP A O 1
ATOM 626 N N . MET A 1 80 ? -7.992 18.078 0.344 1 97.31 80 MET A N 1
ATOM 627 C CA . MET A 1 80 ? -6.656 18.453 -0.104 1 97.31 80 MET A CA 1
ATOM 628 C C . MET A 1 80 ? -6.223 19.781 0.524 1 97.31 80 MET A C 1
ATOM 630 O O . MET A 1 80 ? -5.109 19.891 1.043 1 97.31 80 MET A O 1
ATOM 634 N N . LEU A 1 81 ? -7.051 20.75 0.514 1 96.81 81 LEU A N 1
ATOM 635 C CA . LEU A 1 81 ? -6.734 22.062 1.078 1 96.81 81 LEU A CA 1
ATOM 636 C C . LEU A 1 81 ? -6.445 21.953 2.572 1 96.81 81 LEU A C 1
ATOM 638 O O . LEU A 1 81 ? -5.5 22.562 3.072 1 96.81 81 LEU A O 1
ATOM 642 N N . GLN A 1 82 ? -7.27 21.125 3.182 1 97.75 82 GLN A N 1
ATOM 643 C CA . GLN A 1 82 ? -7.059 20.922 4.609 1 97.75 82 GLN A CA 1
ATOM 644 C C . GLN A 1 82 ? -5.723 20.234 4.875 1 97.75 82 GLN A C 1
ATOM 646 O O . GLN A 1 82 ? -4.98 20.641 5.773 1 97.75 82 GLN A O 1
ATOM 651 N N . LEU A 1 83 ? -5.449 19.219 4.152 1 98.62 83 LEU A N 1
ATOM 652 C CA . LEU A 1 83 ? -4.199 18.484 4.32 1 98.62 83 LEU A CA 1
ATOM 653 C C . LEU A 1 83 ? -2.998 19.391 4.055 1 98.62 83 LEU A C 1
ATOM 655 O O . LEU A 1 83 ? -2.037 19.391 4.824 1 98.62 83 LEU A O 1
ATOM 659 N N . VAL A 1 84 ? -3.072 20.156 3.012 1 98.06 84 VAL A N 1
ATOM 660 C CA . VAL A 1 84 ? -1.97 21.031 2.635 1 98.06 84 VAL A CA 1
ATOM 661 C C . VAL A 1 84 ? -1.733 22.062 3.73 1 98.06 84 VAL A C 1
ATOM 663 O O . VAL A 1 84 ? -0.587 22.375 4.066 1 98.06 84 VAL A O 1
ATOM 666 N N . GLU A 1 85 ? -2.77 22.594 4.242 1 97.81 85 GLU A N 1
ATOM 667 C CA . GLU A 1 85 ? -2.637 23.562 5.328 1 97.81 85 GLU A CA 1
ATOM 668 C C . GLU A 1 85 ? -1.915 22.953 6.527 1 97.81 85 GLU A C 1
ATOM 670 O O . GLU A 1 85 ? -0.998 23.547 7.082 1 97.81 85 GLU A O 1
ATOM 675 N N . LYS A 1 86 ? -2.318 21.766 6.855 1 98.38 86 LYS A N 1
ATOM 676 C CA . LYS A 1 86 ? -1.706 21.078 7.992 1 98.38 86 LYS A CA 1
ATOM 677 C C . LYS A 1 86 ? -0.248 20.734 7.707 1 98.38 86 LYS A C 1
ATOM 679 O O . LYS A 1 86 ? 0.607 20.844 8.586 1 98.38 86 LYS A O 1
ATOM 684 N N . LEU A 1 87 ? 0.042 20.344 6.547 1 98.56 87 LEU A N 1
ATOM 685 C CA . LEU A 1 87 ? 1.414 20.016 6.172 1 98.56 87 LEU A CA 1
ATOM 686 C C . LEU A 1 87 ? 2.285 21.266 6.16 1 98.56 87 LEU A C 1
ATOM 688 O O . LEU A 1 87 ? 3.463 21.219 6.516 1 98.56 87 LEU A O 1
ATOM 692 N N . ASN A 1 88 ? 1.727 22.359 5.742 1 97.44 88 ASN A N 1
ATOM 693 C CA . ASN A 1 88 ? 2.453 23.625 5.809 1 97.44 88 ASN A CA 1
ATOM 694 C C . ASN A 1 88 ? 2.803 24 7.25 1 97.44 88 ASN A C 1
ATOM 696 O O . ASN A 1 88 ? 3.893 24.5 7.52 1 97.44 88 ASN A O 1
ATOM 700 N N . GLN A 1 89 ? 1.874 23.75 8.094 1 98.06 89 GLN A N 1
ATOM 701 C CA . GLN A 1 89 ? 2.158 23.984 9.508 1 98.06 89 GLN A CA 1
ATOM 702 C C . GLN A 1 89 ? 3.297 23.094 9.992 1 98.06 89 GLN A C 1
ATOM 704 O O . GLN A 1 89 ? 4.117 23.5 10.812 1 98.06 89 GLN A O 1
ATOM 709 N N . LEU A 1 90 ? 3.35 21.859 9.539 1 98.56 90 LEU A N 1
ATOM 710 C CA . LEU A 1 90 ? 4.434 20.953 9.875 1 98.56 90 LEU A CA 1
ATOM 711 C C . LEU A 1 90 ? 5.773 21.484 9.383 1 98.56 90 LEU A C 1
ATOM 713 O O . LEU A 1 90 ? 6.762 21.469 10.125 1 98.56 90 LEU A O 1
ATOM 717 N N . VAL A 1 91 ? 5.805 21.969 8.203 1 97.62 91 VAL A N 1
ATOM 718 C CA . VAL A 1 91 ? 7.027 22.531 7.641 1 97.62 91 VAL A CA 1
ATOM 719 C C . VAL A 1 91 ? 7.484 23.719 8.484 1 97.62 91 VAL A C 1
ATOM 721 O O . VAL A 1 91 ? 8.672 23.875 8.758 1 97.62 91 VAL A O 1
ATOM 724 N N . LEU A 1 92 ? 6.543 24.562 8.859 1 96.56 92 LEU A N 1
ATOM 725 C CA . LEU A 1 92 ? 6.855 25.703 9.711 1 96.56 92 LEU A CA 1
ATOM 726 C C . LEU A 1 92 ? 7.438 25.234 11.047 1 96.56 92 LEU A C 1
ATOM 728 O O . LEU 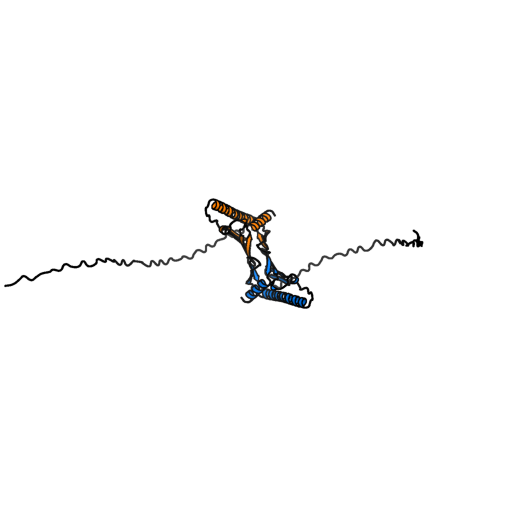A 1 92 ? 8.32 25.891 11.609 1 96.56 92 LEU A O 1
ATOM 732 N N . SER A 1 93 ? 6.922 24.125 11.508 1 96.88 93 SER A N 1
ATOM 733 C CA . SER A 1 93 ? 7.441 23.578 12.758 1 96.88 93 SER A CA 1
ATOM 734 C C . SER A 1 93 ? 8.922 23.25 12.641 1 96.88 93 SER A C 1
ATOM 736 O O . SER A 1 93 ? 9.695 23.469 13.578 1 96.88 93 SER A O 1
ATOM 738 N N . PHE A 1 94 ? 9.352 22.734 11.539 1 97.06 94 PHE A N 1
ATOM 739 C CA . PHE A 1 94 ? 10.758 22.422 11.312 1 97.06 94 PHE A CA 1
ATOM 740 C C . PHE A 1 94 ? 11.586 23.703 11.289 1 97.06 94 PHE A C 1
ATOM 742 O O . PHE A 1 94 ? 12.703 23.75 11.82 1 97.06 94 PHE A O 1
ATOM 749 N N . ARG A 1 95 ? 11.039 24.688 10.703 1 95.56 95 ARG A N 1
ATOM 750 C CA . ARG A 1 95 ? 11.727 25.969 10.656 1 95.56 95 ARG A CA 1
ATOM 751 C C . ARG A 1 95 ? 11.883 26.562 12.055 1 95.56 95 ARG A C 1
ATOM 753 O O . ARG A 1 95 ? 12.961 27.047 12.414 1 95.56 95 ARG A O 1
ATOM 760 N N . ASN A 1 96 ? 10.859 26.5 12.836 1 94.81 96 ASN A N 1
ATOM 761 C CA . ASN A 1 96 ? 10.883 27 14.203 1 94.81 96 ASN A CA 1
ATOM 762 C C . ASN A 1 96 ? 11.922 26.281 15.055 1 94.81 96 ASN A C 1
ATOM 764 O O . ASN A 1 96 ? 12.648 26.906 15.82 1 94.81 96 ASN A O 1
ATOM 768 N N . ALA A 1 97 ? 11.984 24.984 14.867 1 94.75 97 ALA A N 1
ATOM 769 C CA . ALA A 1 97 ? 12.953 24.188 15.609 1 94.75 97 ALA A CA 1
ATOM 770 C C . ALA A 1 97 ? 14.383 24.562 15.234 1 94.75 97 ALA A C 1
ATOM 772 O O . ALA A 1 97 ? 15.25 24.656 16.109 1 94.75 97 ALA A O 1
ATOM 773 N N . ALA A 1 98 ? 14.594 24.719 13.984 1 94 98 ALA A N 1
ATOM 774 C CA . ALA A 1 98 ? 15.922 25.094 13.508 1 94 98 ALA A CA 1
ATOM 775 C C . ALA A 1 98 ? 16.344 26.453 14.062 1 94 98 ALA A C 1
ATOM 777 O O . ALA A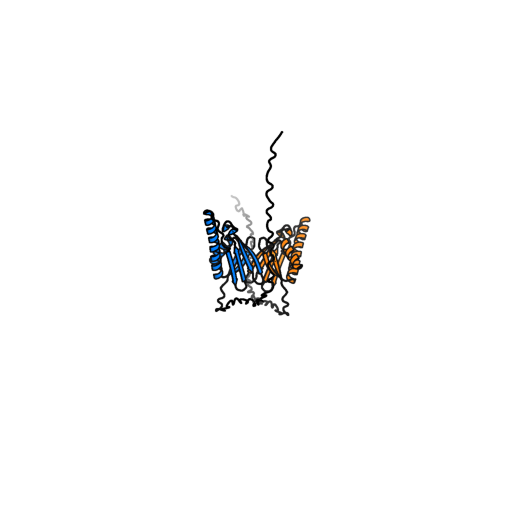 1 98 ? 17.5 26.625 14.469 1 94 98 ALA A O 1
ATOM 778 N N . GLU A 1 99 ? 15.43 27.312 14.094 1 94.62 99 GLU A N 1
ATOM 779 C CA . GLU A 1 99 ? 15.703 28.641 14.617 1 94.62 99 GLU A CA 1
ATOM 780 C C . GLU A 1 99 ? 16 28.609 16.109 1 94.62 99 GLU A C 1
ATOM 782 O O . GLU A 1 99 ? 16.906 29.297 16.594 1 94.62 99 GLU A O 1
ATOM 787 N N . ALA A 1 100 ? 15.25 27.812 16.766 1 94.06 100 ALA A N 1
ATOM 788 C CA . ALA A 1 100 ? 15.469 27.672 18.203 1 94.06 100 ALA A CA 1
ATOM 789 C C . ALA A 1 100 ? 16.844 27.062 18.484 1 94.06 100 ALA A C 1
ATOM 791 O O . ALA A 1 100 ? 17.562 27.531 19.391 1 94.06 100 ALA A O 1
ATOM 792 N N . THR A 1 101 ? 17.203 26.094 17.797 1 91.94 101 THR A N 1
ATOM 793 C CA . THR A 1 101 ? 18.5 25.422 17.969 1 91.94 101 THR A CA 1
ATOM 794 C C . THR A 1 101 ? 19.641 26.406 17.703 1 91.94 101 THR A C 1
ATOM 796 O O . THR A 1 101 ? 20.656 26.391 18.422 1 91.94 101 THR A O 1
ATOM 799 N N . ALA A 1 102 ? 19.5 27.219 16.672 1 93.19 102 ALA A N 1
ATOM 800 C CA . ALA A 1 102 ? 20.5 28.234 16.344 1 93.19 102 ALA A CA 1
ATOM 801 C C . ALA A 1 102 ? 20.703 29.188 17.516 1 93.19 102 ALA A C 1
ATOM 803 O O . ALA A 1 102 ? 21.797 29.719 17.703 1 93.19 102 ALA A O 1
ATOM 804 N N . GLN A 1 103 ? 19.719 29.359 18.406 1 94.69 103 GLN A N 1
ATOM 805 C CA . GLN A 1 103 ? 19.781 30.25 19.562 1 94.69 103 GLN A CA 1
ATOM 806 C C . GLN A 1 103 ? 20.109 29.469 20.828 1 94.69 103 GLN A C 1
ATOM 808 O O . GLN A 1 103 ? 19.953 29.969 21.938 1 94.69 103 GLN A O 1
ATOM 813 N N . ARG A 1 104 ? 20.453 28.141 20.594 1 93.5 104 ARG A N 1
ATOM 814 C CA . ARG A 1 104 ? 20.828 27.234 21.672 1 93.5 104 ARG A CA 1
ATOM 815 C C . ARG A 1 104 ? 19.656 27 22.625 1 93.5 104 ARG A C 1
ATOM 817 O O . ARG A 1 104 ? 19.844 26.906 23.844 1 93.5 104 ARG A O 1
ATOM 824 N N . LYS A 1 105 ? 18.516 27.078 22 1 92.25 105 LYS A N 1
ATOM 825 C CA . LYS A 1 105 ? 17.297 26.719 22.734 1 92.25 105 LYS A CA 1
ATOM 826 C C . LYS A 1 105 ? 16.766 25.375 22.266 1 92.25 105 LYS A C 1
ATOM 828 O O . LYS A 1 105 ? 16.859 25.031 21.078 1 92.25 105 LYS A O 1
ATOM 833 N N . LYS A 1 106 ? 16.406 24.562 23.109 1 86.38 106 LYS A N 1
ATOM 834 C CA . LYS A 1 106 ? 15.766 23.297 22.75 1 86.38 106 LYS A CA 1
ATOM 835 C C . LYS A 1 106 ? 14.242 23.422 22.766 1 86.38 106 LYS A C 1
ATOM 837 O O . LYS A 1 106 ? 13.656 23.797 23.781 1 86.38 106 LYS A O 1
ATOM 842 N N . THR A 1 107 ? 13.617 23.312 21.688 1 92.44 107 THR A N 1
ATOM 843 C CA . THR A 1 107 ? 12.156 23.375 21.625 1 92.44 107 THR A CA 1
ATOM 844 C C . THR A 1 107 ? 11.578 22.094 21.078 1 92.44 107 THR A C 1
ATOM 846 O O . THR A 1 107 ? 12.172 21.453 20.203 1 92.44 107 THR A O 1
ATOM 849 N N . VAL A 1 108 ? 10.477 21.625 21.719 1 95.62 108 VAL A N 1
ATOM 850 C CA . VAL A 1 108 ? 9.742 20.453 21.234 1 95.62 108 VAL A CA 1
ATOM 851 C C . VAL A 1 108 ? 8.586 20.891 20.344 1 95.62 108 VAL A C 1
ATOM 853 O O . VAL A 1 108 ? 7.809 21.781 20.719 1 95.62 108 VAL A O 1
ATOM 856 N N . GLN A 1 109 ? 8.57 20.328 19.156 1 97 109 GLN A N 1
ATOM 857 C CA . GLN A 1 109 ? 7.512 20.672 18.203 1 97 109 GLN A CA 1
ATOM 858 C C . GLN A 1 109 ? 6.344 19.703 18.312 1 97 109 GLN A C 1
ATOM 860 O O . GLN A 1 109 ? 6.535 18.516 18.609 1 97 109 GLN A O 1
ATOM 865 N N . PRO A 1 110 ? 5.109 20.172 18.016 1 96.81 110 PRO A N 1
ATOM 866 C CA . PRO A 1 110 ? 3.949 19.281 18.078 1 96.81 110 PRO A CA 1
ATOM 867 C C . PRO A 1 110 ? 3.943 18.25 16.938 1 96.81 110 PRO A C 1
ATOM 869 O O . PRO A 1 110 ? 4.438 18.531 15.852 1 96.81 110 PRO A O 1
ATOM 872 N N . THR A 1 111 ? 3.346 17.125 17.234 1 98.19 111 THR A N 1
ATOM 873 C CA . THR A 1 111 ? 3.178 16.078 16.234 1 98.19 111 THR A CA 1
ATOM 874 C C . THR A 1 111 ? 2.119 16.484 15.203 1 98.19 111 THR A C 1
ATOM 876 O O . THR A 1 111 ? 1.073 17.031 15.57 1 98.19 111 THR A O 1
ATOM 879 N N . PHE A 1 112 ? 2.467 16.266 13.984 1 98.69 112 PHE A N 1
ATOM 880 C CA . PHE A 1 112 ? 1.505 16.422 12.898 1 98.69 112 PHE A CA 1
ATOM 881 C C . PHE A 1 112 ? 0.54 15.242 12.859 1 98.69 112 PHE A C 1
ATOM 883 O O . PHE A 1 112 ? 0.963 14.086 12.891 1 98.69 112 PHE A O 1
ATOM 890 N N . GLU A 1 113 ? -0.763 15.539 12.766 1 98.69 113 GLU A N 1
ATOM 891 C CA . GLU A 1 113 ? -1.802 14.531 12.609 1 98.69 113 GLU A CA 1
ATOM 892 C C . GLU A 1 113 ? -2.896 15.008 11.656 1 98.69 113 GLU A C 1
ATOM 894 O O . GLU A 1 113 ? -3.352 16.156 11.75 1 98.69 113 GLU A O 1
ATOM 899 N N . TYR A 1 114 ? -3.227 14.141 10.773 1 98.75 114 TYR A N 1
ATOM 900 C CA . TYR A 1 114 ? -4.332 14.391 9.859 1 98.75 114 TYR A CA 1
ATOM 901 C C . TYR A 1 114 ? -5.262 13.18 9.781 1 98.75 114 TYR A C 1
ATOM 903 O O . TYR A 1 114 ? -4.805 12.047 9.625 1 98.75 114 TYR A O 1
ATOM 911 N N . TYR A 1 115 ? -6.57 13.453 9.938 1 98.31 115 TYR A N 1
ATOM 912 C CA . TYR A 1 115 ? -7.605 12.438 9.836 1 98.31 115 TYR A CA 1
ATOM 913 C C . TYR A 1 115 ? -8.711 12.883 8.883 1 98.31 115 TYR A C 1
ATOM 915 O O . TYR A 1 115 ? -9.141 14.031 8.922 1 98.31 115 TYR A O 1
ATOM 923 N N . CYS A 1 116 ? -9.031 11.969 8.039 1 97.81 116 CYS A N 1
ATOM 924 C CA . CYS A 1 116 ? -10.109 12.211 7.094 1 97.81 116 CYS A CA 1
ATOM 925 C C . CYS A 1 116 ? -10.992 10.969 6.949 1 97.81 116 CYS A C 1
ATOM 927 O O . CYS A 1 116 ? -10.484 9.852 6.828 1 97.81 116 CYS A O 1
ATOM 929 N N . GLN A 1 117 ? -12.312 11.133 7.066 1 96.75 117 GLN A N 1
ATOM 930 C CA . GLN A 1 117 ? -13.289 10.078 6.82 1 96.75 117 GLN A CA 1
ATOM 931 C C . GLN A 1 117 ? -14.344 10.531 5.812 1 96.75 117 GLN A C 1
ATOM 933 O O . GLN A 1 117 ? -15.039 11.516 6.039 1 96.75 117 GLN A O 1
ATOM 938 N N . ARG A 1 118 ? -14.43 9.836 4.762 1 93.44 118 ARG A N 1
ATOM 939 C CA . ARG A 1 118 ? -15.414 10.188 3.744 1 93.44 118 ARG A CA 1
ATOM 940 C C . ARG A 1 118 ? -15.914 8.945 3.014 1 93.44 118 ARG A C 1
ATOM 942 O O . ARG A 1 118 ? -15.125 8.203 2.428 1 93.44 118 ARG A O 1
ATOM 949 N N . ASN A 1 119 ? -17.219 8.773 2.99 1 93.56 119 ASN A N 1
ATOM 950 C CA . ASN A 1 119 ? -17.859 7.715 2.211 1 93.56 119 ASN A CA 1
ATOM 951 C C . ASN A 1 119 ? -17.219 6.355 2.488 1 93.56 119 ASN A C 1
ATOM 953 O O . ASN A 1 119 ? -16.922 5.602 1.56 1 93.56 119 ASN A O 1
ATOM 957 N N . GLY A 1 120 ? -16.922 6.062 3.711 1 95.88 120 GLY A N 1
ATOM 958 C CA . GLY A 1 120 ? -16.391 4.773 4.121 1 95.88 120 GLY A CA 1
ATOM 959 C C . GLY A 1 120 ? -14.883 4.672 3.988 1 95.88 120 GLY A C 1
ATOM 960 O O . GLY A 1 120 ? -14.289 3.643 4.32 1 95.88 120 GLY A O 1
ATOM 961 N N . LEU A 1 121 ? -14.258 5.656 3.43 1 98.44 121 LEU A N 1
ATOM 962 C CA . LEU A 1 121 ? -12.805 5.746 3.326 1 98.44 121 LEU A CA 1
ATOM 963 C C . LEU A 1 121 ? -12.227 6.508 4.512 1 98.44 121 LEU A C 1
ATOM 965 O O . LEU A 1 121 ? -12.727 7.566 4.887 1 98.44 121 LEU A O 1
ATOM 969 N N . PHE A 1 122 ? -11.172 5.902 5.121 1 98.81 122 PHE A N 1
ATOM 970 C CA . PHE A 1 122 ? -10.477 6.512 6.25 1 98.81 122 PHE A CA 1
ATOM 971 C C . PHE A 1 122 ? -9.016 6.781 5.902 1 98.81 122 PHE A C 1
ATOM 973 O O . PHE A 1 122 ? -8.32 5.902 5.383 1 98.81 122 PHE A O 1
ATOM 980 N N . ILE A 1 123 ? -8.562 8 6.168 1 98.88 123 ILE A N 1
ATOM 981 C CA . ILE A 1 123 ? -7.184 8.414 5.938 1 98.88 123 ILE A CA 1
ATOM 982 C C . ILE A 1 123 ? -6.598 8.992 7.223 1 98.88 123 ILE A C 1
ATOM 984 O O . ILE A 1 123 ? -7.176 9.898 7.824 1 98.88 123 ILE A O 1
ATOM 988 N N . HIS A 1 124 ? -5.527 8.406 7.605 1 98.88 124 HIS A N 1
ATOM 989 C CA . HIS A 1 124 ? -4.777 8.883 8.766 1 98.88 124 HIS A CA 1
ATOM 990 C C . HIS A 1 124 ? -3.311 9.109 8.414 1 98.88 124 HIS A C 1
ATOM 992 O O . HIS A 1 124 ? -2.66 8.227 7.848 1 98.88 124 HIS A O 1
ATOM 998 N N . MET A 1 125 ? -2.77 10.312 8.742 1 98.88 125 MET A N 1
ATOM 999 C CA . MET A 1 125 ? -1.355 10.633 8.562 1 98.88 125 MET A CA 1
ATOM 1000 C C . MET A 1 125 ? -0.768 11.234 9.836 1 98.88 125 MET A C 1
ATOM 1002 O O . MET A 1 125 ? -1.439 12 10.531 1 98.88 125 MET A O 1
ATOM 1006 N N . GLU A 1 126 ? 0.465 10.891 10.023 1 98.88 126 GLU A N 1
ATOM 1007 C CA . GLU A 1 126 ? 1.124 11.406 11.227 1 98.88 126 GLU A CA 1
ATOM 1008 C C . GLU A 1 126 ? 2.623 11.57 11 1 98.88 126 GLU A C 1
ATOM 1010 O O . GLU A 1 126 ? 3.232 10.82 10.242 1 98.88 126 GLU A O 1
ATOM 1015 N N . CYS A 1 127 ? 3.154 12.555 11.68 1 98.88 127 CYS A N 1
ATOM 1016 C CA . CYS A 1 127 ? 4.594 12.789 11.688 1 98.88 127 CYS A CA 1
ATOM 1017 C C . CYS A 1 127 ? 5.023 13.492 12.969 1 98.88 127 CYS A C 1
ATOM 1019 O O . CYS A 1 127 ? 4.477 14.539 13.32 1 98.88 127 CYS A O 1
ATOM 1021 N N . ASN A 1 128 ? 5.949 12.922 13.633 1 98.38 128 ASN A N 1
ATOM 1022 C CA . ASN A 1 128 ? 6.609 13.617 14.727 1 98.38 128 ASN A CA 1
ATOM 1023 C C . ASN A 1 128 ? 7.871 14.336 14.258 1 98.38 128 ASN A C 1
ATOM 1025 O O . ASN A 1 128 ? 8.906 13.703 14.031 1 98.38 128 ASN A O 1
ATOM 1029 N N . PRO A 1 129 ? 7.848 15.633 14.195 1 97.69 129 PRO A N 1
ATOM 1030 C CA . PRO A 1 129 ? 8.984 16.359 13.633 1 97.69 129 PRO A CA 1
ATOM 1031 C C . PRO A 1 129 ? 10.227 16.297 14.508 1 97.69 129 PRO A C 1
ATOM 1033 O O . PRO A 1 129 ? 11.344 16.516 14.031 1 97.69 129 PRO A O 1
ATOM 1036 N N . ASN A 1 130 ? 10.117 15.914 15.75 1 96.56 130 ASN A N 1
ATOM 1037 C CA . ASN A 1 130 ? 11.234 15.914 16.688 1 96.56 130 ASN A CA 1
ATOM 1038 C C . ASN A 1 130 ? 12.172 14.734 16.453 1 96.56 130 ASN A C 1
ATOM 1040 O O . ASN A 1 130 ? 13.258 14.664 17.031 1 96.56 130 ASN A O 1
ATOM 1044 N N . LEU A 1 131 ? 11.805 13.82 15.648 1 97.12 131 LEU A N 1
ATOM 1045 C CA . LEU A 1 131 ? 12.594 12.633 15.352 1 97.12 131 LEU A CA 1
ATOM 1046 C C . LEU A 1 131 ? 13.516 12.867 14.156 1 97.12 131 LEU A C 1
ATOM 1048 O O . LEU A 1 131 ? 14.312 12 13.805 1 97.12 131 LEU A O 1
ATOM 1052 N N . PHE A 1 132 ? 13.398 14.008 13.539 1 97.31 132 PHE A N 1
ATOM 1053 C CA . PHE A 1 132 ? 14.133 14.289 12.312 1 97.31 132 PHE A CA 1
ATOM 1054 C C . PHE A 1 132 ? 14.898 15.602 12.422 1 97.31 132 PHE A C 1
ATOM 1056 O O . PHE A 1 132 ? 14.5 16.5 13.172 1 97.31 132 PHE A O 1
ATOM 1063 N N . THR A 1 133 ? 15.898 15.734 11.633 1 93.69 133 THR A N 1
ATOM 1064 C CA . THR A 1 133 ? 16.75 16.922 11.68 1 93.69 133 THR A CA 1
ATOM 1065 C C . THR A 1 133 ? 16.188 18.016 10.766 1 93.69 133 THR A C 1
ATOM 1067 O O . THR A 1 133 ? 16.484 19.203 10.961 1 93.69 133 THR A O 1
ATOM 1070 N N . SER A 1 134 ? 15.422 17.562 9.664 1 96.19 134 SER A N 1
ATOM 1071 C CA . SER A 1 134 ? 14.875 18.531 8.719 1 96.19 134 SER A CA 1
ATOM 1072 C C . SER A 1 134 ? 13.625 17.984 8.039 1 96.19 134 SER A C 1
ATOM 1074 O O . SER A 1 134 ? 13.398 16.781 8.023 1 96.19 134 SER A O 1
ATOM 1076 N N . ALA A 1 135 ? 12.906 18.891 7.453 1 97.12 135 ALA A N 1
ATOM 1077 C CA . ALA A 1 135 ? 11.688 18.531 6.727 1 97.12 135 ALA A CA 1
ATOM 1078 C C . ALA A 1 135 ? 12 17.641 5.531 1 97.12 135 ALA A C 1
ATOM 1080 O O . ALA A 1 135 ? 11.195 16.797 5.145 1 97.12 135 ALA A O 1
ATOM 1081 N N . PHE A 1 136 ? 13.148 17.703 4.945 1 96.44 136 PHE A N 1
ATOM 1082 C CA . PHE A 1 136 ? 13.531 16.984 3.736 1 96.44 136 PHE A CA 1
ATOM 1083 C C . PHE A 1 136 ? 13.781 15.508 4.039 1 96.44 136 PHE A C 1
ATOM 1085 O O . PHE A 1 136 ? 13.719 14.672 3.141 1 96.44 136 PHE A O 1
ATOM 1092 N N . GLN A 1 137 ? 14.055 15.227 5.262 1 96.62 137 GLN A N 1
ATOM 1093 C CA . GLN A 1 137 ? 14.344 13.859 5.664 1 96.62 137 GLN A CA 1
ATOM 1094 C C . GLN A 1 137 ? 13.148 13.227 6.371 1 96.62 137 GLN A C 1
ATOM 1096 O O . GLN A 1 137 ? 13.156 12.031 6.676 1 96.62 137 GLN A O 1
ATOM 1101 N N . ALA A 1 138 ? 12.172 14 6.605 1 98.31 138 ALA A N 1
ATOM 1102 C CA . ALA A 1 138 ? 11.062 13.555 7.445 1 98.31 138 ALA A CA 1
ATOM 1103 C C . ALA A 1 138 ? 10.164 12.57 6.699 1 98.31 138 ALA A C 1
ATOM 1105 O O . ALA A 1 138 ? 9.977 12.688 5.484 1 98.31 138 ALA A O 1
ATOM 1106 N N . LYS A 1 139 ? 9.594 11.641 7.477 1 98 139 LYS A N 1
ATOM 1107 C CA . LYS A 1 139 ? 8.648 10.656 6.961 1 98 139 LYS A CA 1
ATOM 1108 C C . LYS A 1 139 ? 7.266 10.844 7.582 1 98 139 LYS A C 1
ATOM 1110 O O . LYS A 1 139 ? 7.148 11.133 8.773 1 98 139 LYS A O 1
ATOM 1115 N N . VAL A 1 140 ? 6.312 10.727 6.734 1 98.62 140 VAL A N 1
ATOM 1116 C CA . VAL A 1 140 ? 4.922 10.773 7.176 1 98.62 140 VAL A CA 1
ATOM 1117 C C . VAL A 1 140 ? 4.332 9.367 7.172 1 98.62 140 VAL A C 1
ATOM 1119 O O . VAL A 1 140 ? 4.32 8.695 6.137 1 98.62 140 VAL A O 1
ATOM 1122 N N . TYR A 1 141 ? 3.914 8.953 8.344 1 98.31 141 TYR A N 1
ATOM 1123 C CA . TYR A 1 141 ? 3.215 7.676 8.461 1 98.31 141 TYR A CA 1
ATOM 1124 C C . TYR A 1 141 ? 1.797 7.781 7.914 1 98.31 141 TYR A C 1
ATOM 1126 O O . TYR A 1 141 ? 1.1 8.766 8.164 1 98.31 141 TYR A O 1
ATOM 1134 N N . ILE A 1 142 ? 1.391 6.75 7.125 1 98.56 142 ILE A N 1
ATOM 1135 C CA . ILE A 1 142 ? 0.124 6.82 6.402 1 98.56 142 ILE A CA 1
ATOM 1136 C C . ILE A 1 142 ? -0.671 5.535 6.633 1 98.56 142 ILE A C 1
ATOM 1138 O O . ILE A 1 142 ? -0.137 4.434 6.492 1 98.56 142 ILE A O 1
ATOM 1142 N N . ARG A 1 143 ? -1.907 5.652 6.965 1 98.81 143 ARG A N 1
ATOM 1143 C CA . ARG A 1 143 ? -2.881 4.562 7 1 98.81 143 ARG A CA 1
ATOM 1144 C C . ARG A 1 143 ? -4.133 4.922 6.211 1 98.81 143 ARG A C 1
ATOM 1146 O O . ARG A 1 143 ? -4.77 5.945 6.477 1 98.81 143 ARG A O 1
ATOM 1153 N N . VAL A 1 144 ? -4.453 4.188 5.266 1 98.88 144 VAL A N 1
ATOM 1154 C CA . VAL A 1 144 ? -5.652 4.34 4.445 1 98.88 144 VAL A CA 1
ATOM 1155 C C . VAL A 1 144 ? -6.441 3.033 4.434 1 98.88 144 VAL A C 1
ATOM 1157 O O . VAL A 1 144 ? -5.887 1.966 4.168 1 98.88 144 VAL A O 1
ATOM 1160 N N . TYR A 1 145 ? -7.73 3.102 4.793 1 98.81 145 TYR A N 1
ATOM 1161 C CA . TYR A 1 145 ? -8.453 1.837 4.832 1 98.81 145 TYR A CA 1
ATOM 1162 C C . TYR A 1 145 ? -9.953 2.061 4.656 1 98.81 145 TYR A C 1
ATOM 1164 O O . TYR A 1 145 ? -10.453 3.164 4.887 1 98.81 145 TYR A O 1
ATOM 1172 N N . ASP A 1 146 ? -10.594 1.117 4.184 1 98.5 146 ASP A N 1
ATOM 1173 C CA . ASP A 1 146 ? -12.047 0.941 4.223 1 98.5 146 ASP A CA 1
ATOM 1174 C C . ASP A 1 146 ? -12.414 -0.444 4.75 1 98.5 146 ASP A C 1
ATOM 1176 O O . ASP A 1 146 ? -11.68 -1.03 5.543 1 98.5 146 ASP A O 1
ATOM 1180 N N . ASP A 1 147 ? -13.57 -0.957 4.445 1 97.38 147 ASP A N 1
ATOM 1181 C CA . ASP A 1 147 ? -14.016 -2.219 5.031 1 97.38 147 ASP A CA 1
ATOM 1182 C C . ASP A 1 147 ? -13.352 -3.408 4.344 1 97.38 147 ASP A C 1
ATOM 1184 O O . ASP A 1 147 ? -13.391 -4.531 4.852 1 97.38 147 ASP A O 1
ATOM 1188 N N . LYS A 1 148 ? -12.602 -3.189 3.23 1 98 148 LYS A N 1
ATOM 1189 C CA . LYS A 1 148 ? -12.07 -4.305 2.449 1 98 148 LYS A CA 1
ATOM 1190 C C . LYS A 1 148 ? -10.547 -4.27 2.398 1 98 148 LYS A C 1
ATOM 1192 O O . LYS A 1 148 ? -9.898 -5.316 2.35 1 98 148 LYS A O 1
ATOM 1197 N N . ILE A 1 149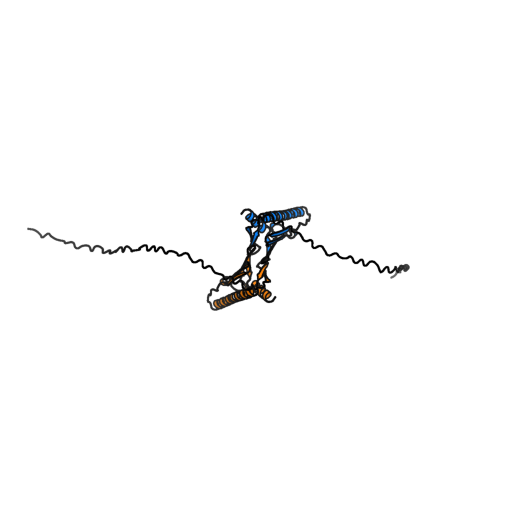 ? -9.992 -3.031 2.385 1 98.81 149 ILE A N 1
ATOM 1198 C CA . ILE A 1 149 ? -8.562 -2.832 2.168 1 98.81 149 ILE A CA 1
ATOM 1199 C C . ILE A 1 149 ? -7.996 -1.934 3.264 1 98.81 149 ILE A C 1
ATOM 1201 O O . ILE A 1 149 ? -8.633 -0.96 3.672 1 98.81 149 ILE A O 1
ATOM 1205 N N . ARG A 1 150 ? -6.84 -2.232 3.758 1 98.88 150 ARG A N 1
ATOM 1206 C CA . ARG A 1 150 ? -6.078 -1.389 4.668 1 98.88 150 ARG A CA 1
ATOM 1207 C C . ARG A 1 150 ? -4.609 -1.335 4.262 1 98.88 150 ARG A C 1
ATOM 1209 O O . ARG A 1 150 ? -3.996 -2.369 3.986 1 98.88 150 ARG A O 1
ATOM 1216 N N . VAL A 1 151 ? -4.105 -0.183 4.195 1 98.75 151 VAL A N 1
ATOM 1217 C CA . VAL A 1 151 ? -2.693 0.037 3.896 1 98.75 151 VAL A CA 1
ATOM 1218 C C . VAL A 1 151 ? -2.035 0.793 5.047 1 98.75 151 VAL A C 1
ATOM 1220 O O . VAL A 1 151 ? -2.557 1.812 5.508 1 98.75 151 VAL A O 1
ATOM 1223 N N . HIS A 1 152 ? -0.985 0.28 5.523 1 98.38 152 HIS A N 1
ATOM 1224 C CA . HIS A 1 152 ? -0.09 0.942 6.465 1 98.38 152 HIS A CA 1
ATOM 1225 C C . HIS A 1 152 ? 1.293 1.15 5.855 1 98.38 152 HIS A C 1
ATOM 1227 O O . HIS A 1 152 ? 1.967 0.185 5.492 1 98.38 152 HIS A O 1
ATOM 1233 N N . SER A 1 153 ? 1.694 2.379 5.758 1 98.06 153 SER A N 1
ATOM 1234 C CA . SER A 1 153 ? 2.959 2.68 5.094 1 98.06 153 SER A CA 1
ATOM 1235 C C . SER A 1 153 ? 3.527 4.012 5.566 1 98.06 153 SER A C 1
ATOM 1237 O O . SER A 1 153 ? 3.158 4.508 6.633 1 98.06 153 SER A O 1
ATOM 1239 N N . GLN A 1 154 ? 4.48 4.516 4.844 1 97.44 154 GLN A N 1
ATOM 1240 C CA . GLN A 1 154 ? 5.051 5.844 5.047 1 97.44 154 GLN A CA 1
ATOM 1241 C C . GLN A 1 154 ? 5.547 6.438 3.73 1 97.44 154 GLN A C 1
ATOM 1243 O O . GLN A 1 154 ? 5.828 5.703 2.779 1 97.44 154 GLN A O 1
ATOM 1248 N N . ALA A 1 155 ? 5.574 7.695 3.672 1 97.12 155 ALA A N 1
ATOM 1249 C CA . ALA A 1 155 ? 6.137 8.445 2.553 1 97.12 155 ALA A CA 1
ATOM 1250 C C . ALA A 1 155 ? 7.004 9.602 3.047 1 97.12 155 ALA A C 1
ATOM 1252 O O . ALA A 1 155 ? 6.816 10.094 4.16 1 97.12 155 ALA A O 1
ATOM 1253 N N . SER A 1 156 ? 7.93 9.992 2.195 1 97.12 156 SER A N 1
ATOM 1254 C CA . SER A 1 156 ? 8.672 11.203 2.525 1 97.12 156 SER A CA 1
ATOM 1255 C C . SER A 1 156 ? 7.773 12.438 2.486 1 97.12 156 SER A C 1
ATOM 1257 O O . SER A 1 156 ? 6.891 12.539 1.633 1 97.12 156 SER A O 1
ATOM 1259 N N . LEU A 1 157 ? 8.07 13.312 3.406 1 98.31 157 LEU A N 1
ATOM 1260 C CA . LEU A 1 157 ? 7.32 14.57 3.424 1 98.31 157 LEU A CA 1
ATOM 1261 C C . LEU A 1 157 ? 7.457 15.297 2.094 1 98.31 157 LEU A C 1
ATOM 1263 O O . LEU A 1 157 ? 6.473 15.828 1.568 1 98.31 157 LEU A O 1
ATOM 1267 N N . THR A 1 158 ? 8.656 15.289 1.483 1 97.25 158 THR A N 1
ATOM 1268 C CA . THR A 1 158 ? 8.922 15.961 0.218 1 97.25 158 THR A CA 1
ATOM 1269 C C . THR A 1 158 ? 8.078 15.359 -0.903 1 97.25 158 THR A C 1
ATOM 1271 O O . THR A 1 158 ? 7.457 16.094 -1.681 1 97.25 158 THR A O 1
ATOM 1274 N N . THR A 1 159 ? 8.016 14.039 -0.917 1 97.12 159 THR A N 1
ATOM 1275 C CA . THR A 1 159 ? 7.223 13.367 -1.938 1 97.12 159 THR A CA 1
ATOM 1276 C C . THR A 1 159 ? 5.742 13.703 -1.777 1 97.12 159 THR A C 1
ATOM 1278 O O . THR A 1 159 ? 5.055 13.992 -2.76 1 97.12 159 THR A O 1
ATOM 1281 N N . LEU A 1 160 ? 5.277 13.656 -0.588 1 98.38 160 LEU A N 1
ATOM 1282 C CA . LEU A 1 160 ? 3.875 13.945 -0.312 1 98.38 160 LEU A CA 1
ATOM 1283 C C . LEU A 1 160 ? 3.525 15.375 -0.727 1 98.38 160 LEU A C 1
ATOM 1285 O O . LEU A 1 160 ? 2.506 15.602 -1.381 1 98.38 160 LEU A O 1
ATOM 1289 N N . MET A 1 161 ? 4.375 16.281 -0.374 1 97.75 161 MET A N 1
ATOM 1290 C CA . MET A 1 161 ? 4.152 17.688 -0.731 1 97.75 161 MET A CA 1
ATOM 1291 C C . MET A 1 161 ? 4.141 17.859 -2.246 1 97.75 161 MET A C 1
ATOM 1293 O O . MET A 1 161 ? 3.305 18.594 -2.785 1 97.75 161 MET A O 1
ATOM 1297 N N . ASP A 1 162 ? 5.039 17.219 -2.908 1 97.31 162 ASP A N 1
ATOM 1298 C CA . ASP A 1 162 ? 5.129 17.328 -4.359 1 97.31 162 ASP A CA 1
ATOM 1299 C C . ASP A 1 162 ? 3.871 16.766 -5.027 1 97.31 162 ASP A C 1
ATOM 1301 O O . ASP A 1 162 ? 3.33 17.391 -5.953 1 97.31 162 ASP A O 1
ATOM 1305 N N . VAL A 1 163 ? 3.412 15.664 -4.609 1 98.19 163 VAL A N 1
ATOM 1306 C CA . VAL A 1 163 ? 2.244 15 -5.188 1 98.19 163 VAL A CA 1
ATOM 1307 C C . VAL A 1 163 ? 1.008 15.875 -4.988 1 98.19 163 VAL A C 1
ATOM 1309 O O . VAL A 1 163 ? 0.187 16.016 -5.898 1 98.19 163 VAL A O 1
ATOM 1312 N N . LEU A 1 164 ? 0.914 16.484 -3.848 1 98.31 164 LEU A N 1
ATOM 1313 C CA . LEU A 1 164 ? -0.252 17.297 -3.551 1 98.31 164 LEU A CA 1
ATOM 1314 C C . LEU A 1 164 ? -0.234 18.578 -4.375 1 98.31 164 LEU A C 1
ATOM 1316 O O . LEU A 1 164 ? -1.281 19.047 -4.836 1 98.31 164 LEU A O 1
ATOM 1320 N N . ARG A 1 165 ? 0.9 19.109 -4.539 1 96.25 165 ARG A N 1
ATOM 1321 C CA . ARG A 1 165 ? 1.025 20.297 -5.375 1 96.25 165 ARG A CA 1
ATOM 1322 C C . ARG A 1 165 ? 0.616 20 -6.816 1 96.25 165 ARG A C 1
ATOM 1324 O O . ARG A 1 165 ? -0.116 20.781 -7.434 1 96.25 165 ARG A O 1
ATOM 1331 N N . LYS A 1 166 ? 1.115 18.938 -7.332 1 97.12 166 LYS A N 1
ATOM 1332 C CA . LYS A 1 166 ? 0.755 18.531 -8.688 1 97.12 166 LYS A CA 1
ATOM 1333 C C . LYS A 1 166 ? -0.742 18.25 -8.797 1 97.12 166 LYS A C 1
ATOM 1335 O O . LYS A 1 166 ? -1.383 18.672 -9.766 1 97.12 166 LYS A O 1
ATOM 1340 N N . TRP A 1 167 ? -1.269 17.594 -7.859 1 97.94 167 TRP A N 1
ATOM 1341 C CA . TRP A 1 167 ? -2.684 17.234 -7.832 1 97.94 167 TRP A CA 1
ATOM 1342 C C . TRP A 1 167 ? -3.561 18.469 -7.793 1 97.94 167 TRP A C 1
ATOM 1344 O O . TRP A 1 167 ? -4.594 18.547 -8.461 1 97.94 167 TRP A O 1
ATOM 1354 N N . LYS A 1 168 ? -3.193 19.453 -7.023 1 94.44 168 LYS A N 1
ATOM 1355 C CA . LYS A 1 168 ? -3.92 20.719 -6.898 1 94.44 168 LYS A CA 1
ATOM 1356 C C . LYS A 1 168 ? -3.996 21.453 -8.234 1 94.44 168 LYS A C 1
ATOM 1358 O O . LYS A 1 168 ? -5.012 22.078 -8.555 1 94.44 168 LYS A O 1
ATOM 1363 N N . ARG A 1 169 ? -3.029 21.312 -9.062 1 92.38 169 ARG A N 1
ATOM 1364 C CA . ARG A 1 169 ? -2.936 22.031 -10.32 1 92.38 169 ARG A CA 1
ATOM 1365 C C . ARG A 1 169 ? -3.766 21.344 -11.406 1 92.38 169 ARG A C 1
ATOM 1367 O O . ARG A 1 169 ? -4.207 22 -12.359 1 92.38 169 ARG A O 1
ATOM 1374 N N . GLU A 1 170 ? -3.967 20.062 -11.367 1 88.25 170 GLU A N 1
ATOM 1375 C CA . GLU A 1 170 ? -4.715 19.312 -12.375 1 88.25 170 GLU A CA 1
ATOM 1376 C C . GLU A 1 170 ? -6.219 19.484 -12.18 1 88.25 170 GLU A C 1
ATOM 1378 O O . GLU A 1 170 ? -6.977 19.453 -13.156 1 88.25 170 GLU A O 1
ATOM 1383 N N . MET B 1 1 ? 36.281 -4.887 -126.125 1 25.31 1 MET B N 1
ATOM 1384 C CA . MET B 1 1 ? 35.031 -4.352 -125.562 1 25.31 1 MET B CA 1
ATOM 1385 C C . MET B 1 1 ? 34.344 -5.391 -124.688 1 25.31 1 MET B C 1
ATOM 1387 O O . MET B 1 1 ? 34.156 -6.531 -125.125 1 25.31 1 MET B O 1
ATOM 1391 N N . SER B 1 2 ? 34.125 -4.719 -123.125 1 23.78 2 SER B N 1
ATOM 1392 C CA . SER B 1 2 ? 34.312 -4.57 -121.688 1 23.78 2 SER B CA 1
ATOM 1393 C C . SER B 1 2 ? 33.156 -5.203 -120.938 1 23.78 2 SER B C 1
ATOM 1395 O O . SER B 1 2 ? 32.031 -5.238 -121.438 1 23.78 2 SER B O 1
ATOM 1397 N N . PHE B 1 3 ? 33.344 -5.684 -119.562 1 25.3 3 PHE B N 1
ATOM 1398 C CA . PHE B 1 3 ? 33.281 -6.434 -118.312 1 25.3 3 PHE B CA 1
ATOM 1399 C C . PHE B 1 3 ? 32 -6.109 -117.5 1 25.3 3 PHE B C 1
ATOM 1401 O O . PHE B 1 3 ? 31.594 -4.949 -117.438 1 25.3 3 PHE B O 1
ATOM 1408 N N . ILE B 1 4 ? 31.203 -7.133 -116.875 1 29.88 4 ILE B N 1
ATOM 1409 C CA . ILE B 1 4 ? 30.062 -7.867 -116.375 1 29.88 4 ILE B CA 1
ATOM 1410 C C . ILE B 1 4 ? 29.781 -7.426 -114.938 1 29.88 4 ILE B C 1
ATOM 1412 O O . ILE B 1 4 ? 30.641 -7.59 -114.062 1 29.88 4 ILE B O 1
ATOM 1416 N N . GLN B 1 5 ? 28.703 -6.367 -114.5 1 21.45 5 GLN B N 1
ATOM 1417 C CA . GLN B 1 5 ? 28.422 -5.461 -113.375 1 21.45 5 GLN B CA 1
ATOM 1418 C C . GLN B 1 5 ? 27.938 -6.23 -112.188 1 21.45 5 GLN B C 1
ATOM 1420 O O . GLN B 1 5 ? 28.312 -5.906 -111.062 1 21.45 5 GLN B O 1
ATOM 1425 N N . THR B 1 6 ? 26.828 -7.109 -112 1 27.7 6 THR B N 1
ATOM 1426 C CA . THR B 1 6 ? 25.688 -6.777 -111.125 1 27.7 6 THR B CA 1
ATOM 1427 C C . THR B 1 6 ? 25.828 -7.41 -109.75 1 27.7 6 THR B C 1
ATOM 1429 O O . THR B 1 6 ? 25.641 -8.617 -109.625 1 27.7 6 THR B O 1
ATOM 1432 N N . ASN B 1 7 ? 26.828 -7.051 -108.812 1 21.52 7 ASN B N 1
ATOM 1433 C CA . ASN B 1 7 ? 27.234 -7.91 -107.75 1 21.52 7 ASN B CA 1
ATOM 1434 C C . ASN B 1 7 ? 26.141 -8.039 -106.688 1 21.52 7 ASN B C 1
ATOM 1436 O O . ASN B 1 7 ? 25.641 -9.133 -106.438 1 21.52 7 ASN B O 1
ATOM 1440 N N . CYS B 1 8 ? 26.25 -7.453 -105.375 1 21.56 8 CYS B N 1
ATOM 1441 C CA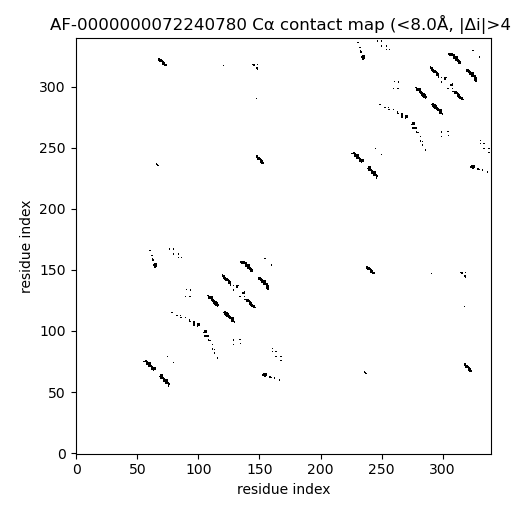 . CYS B 1 8 ? 26.516 -8.117 -104.062 1 21.56 8 CYS B CA 1
ATOM 1442 C C . CYS B 1 8 ? 25.297 -8.062 -103.188 1 21.56 8 CYS B C 1
ATOM 1444 O O . CYS B 1 8 ? 24.844 -6.973 -102.812 1 21.56 8 CYS B O 1
ATOM 1446 N N . LEU B 1 9 ? 24.359 -8.961 -103.188 1 28.11 9 LEU B N 1
ATOM 1447 C CA . LEU B 1 9 ? 23.078 -9.164 -102.562 1 28.11 9 LEU B CA 1
ATOM 1448 C C . LEU B 1 9 ? 23.234 -9.273 -101.062 1 28.11 9 LEU B C 1
ATOM 1450 O O . LEU B 1 9 ? 23.859 -10.219 -100.562 1 28.11 9 LEU B O 1
ATOM 1454 N N . ILE B 1 10 ? 23.453 -8.102 -100.375 1 22.95 10 ILE B N 1
ATOM 1455 C CA . ILE B 1 10 ? 23.906 -8.133 -99 1 22.95 10 ILE B CA 1
ATOM 1456 C C . ILE B 1 10 ? 22.859 -8.805 -98.125 1 22.95 10 ILE B C 1
ATOM 1458 O O . ILE B 1 10 ? 21.672 -8.508 -98.188 1 22.95 10 ILE B O 1
ATOM 1462 N N . PRO B 1 11 ? 23.156 -9.766 -97.125 1 22.12 11 PRO B N 1
ATOM 1463 C CA . PRO B 1 11 ? 22.562 -10.867 -96.375 1 22.12 11 PRO B CA 1
ATOM 1464 C C . PRO B 1 11 ? 21.766 -10.391 -95.188 1 22.12 11 PRO B C 1
ATOM 1466 O O . PRO B 1 11 ? 20.922 -11.133 -94.688 1 22.12 11 PRO B O 1
ATOM 1469 N N . LYS B 1 12 ? 22.062 -9.023 -94.688 1 20.44 12 LYS B N 1
ATOM 1470 C CA . LYS B 1 12 ? 22.453 -9.109 -93.25 1 20.44 12 LYS B CA 1
ATOM 1471 C C . LYS B 1 12 ? 21.266 -9.547 -92.438 1 20.44 12 LYS B C 1
ATOM 1473 O O . LYS B 1 12 ? 20.125 -9.562 -92.875 1 20.44 12 LYS B O 1
ATOM 1478 N N . ARG B 1 13 ? 20.875 -8.617 -91.25 1 20.98 13 ARG B N 1
ATOM 1479 C CA . ARG B 1 13 ? 20.922 -8.844 -89.812 1 20.98 13 ARG B CA 1
ATOM 1480 C C . ARG B 1 13 ? 19.562 -9.25 -89.25 1 20.98 13 ARG B C 1
ATOM 1482 O O . ARG B 1 13 ? 18.531 -8.789 -89.75 1 20.98 13 ARG B O 1
ATOM 1489 N N . LEU B 1 14 ? 19.406 -10.211 -88.312 1 25.34 14 LEU B N 1
ATOM 1490 C CA . LEU B 1 14 ? 18.609 -11.172 -87.562 1 25.34 14 LEU B CA 1
ATOM 1491 C C . LEU B 1 14 ? 17.781 -10.461 -86.5 1 25.34 14 LEU B C 1
ATOM 1493 O O . LEU B 1 14 ? 18.312 -10.031 -85.5 1 25.34 14 LEU B O 1
ATOM 1497 N N . GLY B 1 15 ? 17.109 -9.227 -86.812 1 20.83 15 GLY B N 1
ATOM 1498 C CA . GLY B 1 15 ? 16.641 -8.445 -85.688 1 20.83 15 GLY B CA 1
ATOM 1499 C C . GLY B 1 15 ? 15.805 -9.242 -84.75 1 20.83 15 GLY B C 1
ATOM 1500 O O . GLY B 1 15 ? 15.273 -10.297 -85.062 1 20.83 15 GLY B O 1
ATOM 1501 N N . PHE B 1 16 ? 15.719 -8.789 -83.375 1 22.48 16 PHE B N 1
ATOM 1502 C CA . PHE B 1 16 ? 15.531 -9.078 -81.938 1 22.48 16 PHE B CA 1
ATOM 1503 C C . PHE B 1 16 ? 14.055 -9.328 -81.625 1 22.48 16 PHE B C 1
ATOM 1505 O O . PHE B 1 16 ? 13.18 -8.648 -82.188 1 22.48 16 PHE B O 1
ATOM 1512 N N . LYS B 1 17 ? 13.75 -10.469 -81.062 1 21.78 17 LYS B N 1
ATOM 1513 C CA . LYS B 1 17 ? 12.664 -11.367 -80.688 1 21.78 17 LYS B CA 1
ATOM 1514 C C . LYS B 1 17 ? 11.781 -10.75 -79.562 1 21.78 17 LYS B C 1
ATOM 1516 O O . LYS B 1 17 ? 10.695 -11.266 -79.312 1 21.78 17 LYS B O 1
ATOM 1521 N N . THR B 1 18 ? 12.047 -9.445 -78.938 1 22.17 18 THR B N 1
ATOM 1522 C CA . THR B 1 18 ? 11.758 -9.531 -77.5 1 22.17 18 THR B CA 1
ATOM 1523 C C . THR B 1 18 ? 10.25 -9.523 -77.25 1 22.17 18 THR B C 1
ATOM 1525 O O . THR B 1 18 ? 9.531 -8.68 -77.812 1 22.17 18 THR B O 1
ATOM 1528 N N . CYS B 1 19 ? 9.539 -10.672 -76.812 1 20.88 19 CYS B N 1
ATOM 1529 C CA . CYS B 1 19 ? 8.219 -11.258 -76.625 1 20.88 19 CYS B CA 1
ATOM 1530 C C . CYS B 1 19 ? 7.461 -10.555 -75.5 1 20.88 19 CYS B C 1
ATOM 1532 O O . CYS B 1 19 ? 6.41 -11.031 -75.062 1 20.88 19 CYS B O 1
ATOM 1534 N N . CYS B 1 20 ? 7.906 -9.312 -74.938 1 21.56 20 CYS B N 1
ATOM 1535 C CA . CYS B 1 20 ? 7.508 -9.188 -73.5 1 21.56 20 CYS B CA 1
ATOM 1536 C C . CYS B 1 20 ? 6.004 -8.969 -73.375 1 21.56 20 CYS B C 1
ATOM 1538 O O . CYS B 1 20 ? 5.473 -7.973 -73.875 1 21.56 20 CYS B O 1
ATOM 1540 N N . SER B 1 21 ? 5.215 -10.023 -73.438 1 20.92 21 SER B N 1
ATOM 1541 C CA . SER B 1 21 ? 3.766 -10.156 -73.375 1 20.92 21 SER B CA 1
ATOM 1542 C C . SER B 1 21 ? 3.225 -9.547 -72.062 1 20.92 21 SER B C 1
ATOM 1544 O O . SER B 1 21 ? 3.664 -9.906 -71 1 20.92 21 SER B O 1
ATOM 1546 N N . ARG B 1 22 ? 2.92 -8.234 -72.062 1 23.89 22 ARG B N 1
ATOM 1547 C CA . ARG B 1 22 ? 2.381 -7.379 -71 1 23.89 22 ARG B CA 1
ATOM 1548 C C . ARG B 1 22 ? 1.042 -7.902 -70.5 1 23.89 22 ARG B C 1
ATOM 1550 O O . ARG B 1 22 ? 0.038 -7.852 -71.188 1 23.89 22 ARG B O 1
ATOM 1557 N N . GLN B 1 23 ? 0.918 -9.086 -69.75 1 18.41 23 GLN B N 1
ATOM 1558 C CA . GLN B 1 23 ? -0.296 -9.695 -69.25 1 18.41 23 GLN B CA 1
ATOM 1559 C C . GLN B 1 23 ? -0.973 -8.766 -68.25 1 18.41 23 GLN B C 1
ATOM 1561 O O . GLN B 1 23 ? -0.392 -8.438 -67.188 1 18.41 23 GLN B O 1
ATOM 1566 N N . LYS B 1 24 ? -1.643 -7.715 -68.625 1 25.33 24 LYS B N 1
ATOM 1567 C CA . LYS B 1 24 ? -2.393 -6.766 -67.812 1 25.33 24 LYS B CA 1
ATOM 1568 C C . LYS B 1 24 ? -3.402 -7.484 -66.875 1 25.33 24 LYS B C 1
ATOM 1570 O O . LYS B 1 24 ? -4.227 -8.266 -67.375 1 25.33 24 LYS B O 1
ATOM 1575 N N . HIS B 1 25 ? -3.012 -7.836 -65.562 1 19.88 25 HIS B N 1
ATOM 1576 C CA . HIS B 1 25 ? -3.66 -8.531 -64.438 1 19.88 25 HIS B CA 1
ATOM 1577 C C . HIS B 1 25 ? -5.012 -7.906 -64.125 1 19.88 25 HIS B C 1
ATOM 1579 O O . HIS B 1 25 ? -5.18 -6.688 -64.25 1 19.88 25 HIS B O 1
ATOM 1585 N N . LYS B 1 26 ? -6.133 -8.656 -64.188 1 22.48 26 LYS B N 1
ATOM 1586 C CA . LYS B 1 26 ? -7.582 -8.664 -64.062 1 22.48 26 LYS B CA 1
ATOM 1587 C C . LYS B 1 26 ? -7.965 -8.273 -62.625 1 22.48 26 LYS B C 1
ATOM 1589 O O . LYS B 1 26 ? -8.336 -9.125 -61.812 1 22.48 26 LYS B O 1
ATOM 1594 N N . LEU B 1 27 ? -7.227 -7.43 -61.844 1 24.56 27 LEU B N 1
ATOM 1595 C CA . LEU B 1 27 ? -7.508 -7.465 -60.406 1 24.56 27 LEU B CA 1
ATOM 1596 C C . LEU B 1 27 ? -8.898 -6.914 -60.094 1 24.56 27 LEU B C 1
ATOM 1598 O O . LEU B 1 27 ? -9.148 -5.719 -60.281 1 24.56 27 LEU B O 1
ATOM 1602 N N . LEU B 1 28 ? -9.906 -7.551 -60.594 1 21.48 28 LEU B N 1
ATOM 1603 C CA . LEU B 1 28 ? -11.273 -7.133 -60.312 1 21.48 28 LEU B CA 1
ATOM 1604 C C . LEU B 1 28 ? -11.508 -7.012 -58.812 1 21.48 28 LEU B C 1
ATOM 1606 O O . LEU B 1 28 ? -11.062 -7.863 -58.031 1 21.48 28 LEU B O 1
ATOM 1610 N N . LYS B 1 29 ? -11.977 -5.77 -58.312 1 23.61 29 LYS B N 1
ATOM 1611 C CA . LYS B 1 29 ? -12.359 -5.051 -57.094 1 23.61 29 LYS B CA 1
ATOM 1612 C C . LYS B 1 29 ? -13.539 -5.73 -56.406 1 23.61 29 LYS B C 1
ATOM 1614 O O . LYS B 1 29 ? -14.664 -5.68 -56.906 1 23.61 29 LYS B O 1
ATOM 1619 N N . VAL B 1 30 ? -13.594 -7.078 -56.125 1 21.2 30 VAL B N 1
ATOM 1620 C CA . VAL B 1 30 ? -14.766 -7.676 -55.469 1 21.2 30 VAL B CA 1
ATOM 1621 C C . VAL B 1 30 ? -15.047 -6.969 -54.156 1 21.2 30 VAL B C 1
ATOM 1623 O O . VAL B 1 30 ? -14.266 -7.078 -53.188 1 21.2 30 VAL B O 1
ATOM 1626 N N . LEU B 1 31 ? -15.375 -5.703 -54.094 1 24.56 31 LEU B N 1
ATOM 1627 C CA . LEU B 1 31 ? -15.68 -5.008 -52.844 1 24.56 31 LEU B CA 1
ATOM 1628 C C . LEU B 1 31 ? -16.891 -5.629 -52.156 1 24.56 31 LEU B C 1
ATOM 1630 O O . LEU B 1 31 ? -18.031 -5.457 -52.625 1 24.56 31 LEU B O 1
ATOM 1634 N N . ARG B 1 32 ? -16.906 -6.957 -51.938 1 21.45 32 ARG B N 1
ATOM 1635 C CA . ARG B 1 32 ? -18.078 -7.52 -51.281 1 21.45 32 ARG B CA 1
ATOM 1636 C C . ARG B 1 32 ? -18.344 -6.797 -49.969 1 21.45 32 ARG B C 1
ATOM 1638 O O . ARG B 1 32 ? -17.422 -6.574 -49.156 1 21.45 32 ARG B O 1
ATOM 1645 N N . GLN B 1 33 ? -19.312 -5.891 -49.969 1 23.25 33 GLN B N 1
ATOM 1646 C CA . GLN B 1 33 ? -19.953 -5.156 -48.875 1 23.25 33 GLN B CA 1
ATOM 1647 C C . GLN B 1 33 ? -20.391 -6.102 -47.75 1 23.25 33 GLN B C 1
ATOM 1649 O O . GLN B 1 33 ? -21.281 -6.918 -47.969 1 23.25 33 GLN B O 1
ATOM 1654 N N . SER B 1 34 ? -19.531 -6.895 -47.188 1 21.75 34 SER B N 1
ATOM 1655 C CA . SER B 1 34 ? -20 -7.762 -46.125 1 21.75 34 SER B CA 1
ATOM 1656 C C . SER B 1 34 ? -20.766 -6.969 -45.062 1 21.75 34 SER B C 1
ATOM 1658 O O . SER B 1 34 ? -20.328 -5.895 -44.656 1 21.75 34 SER B O 1
ATOM 1660 N N . SER B 1 35 ? -22.094 -7.016 -45.156 1 24.69 35 SER B N 1
ATOM 1661 C CA . SER B 1 35 ? -23.078 -6.539 -44.188 1 24.69 35 SER B CA 1
ATOM 1662 C C . SER B 1 35 ? -22.719 -7.004 -42.781 1 24.69 35 SER B C 1
ATOM 1664 O O . SER B 1 35 ? -22.641 -8.203 -42.531 1 24.69 35 SER B O 1
ATOM 1666 N N . CYS B 1 36 ? -21.828 -6.352 -42.156 1 23.98 36 CYS B N 1
ATOM 1667 C CA . CYS B 1 36 ? -21.438 -6.645 -40.781 1 23.98 36 CYS B CA 1
ATOM 1668 C C . CYS B 1 36 ? -22.672 -6.66 -39.875 1 23.98 36 CYS B C 1
ATOM 1670 O O . CYS B 1 36 ? -23.406 -5.672 -39.781 1 23.98 36 CYS B O 1
ATOM 1672 N N . HIS B 1 37 ? -23.438 -7.781 -39.938 1 28.2 37 HIS B N 1
ATOM 1673 C CA . HIS B 1 37 ? -24.547 -7.941 -39 1 28.2 37 HIS B CA 1
ATOM 1674 C C . HIS B 1 37 ? -24.109 -7.578 -37.594 1 28.2 37 HIS B C 1
ATOM 1676 O O . HIS B 1 37 ? -22.938 -7.746 -37.219 1 28.2 37 HIS B O 1
ATOM 1682 N N . PRO B 1 38 ? -24.875 -6.707 -36.906 1 25.59 38 PRO B N 1
ATOM 1683 C CA . PRO B 1 38 ? -24.625 -6.234 -35.562 1 25.59 38 PRO B CA 1
ATOM 1684 C C . PRO B 1 38 ? -24.375 -7.375 -34.562 1 25.59 38 PRO B C 1
ATOM 1686 O O . PRO B 1 38 ? -24.938 -8.461 -34.719 1 25.59 38 PRO B O 1
ATOM 1689 N N . SER B 1 39 ? -23.141 -7.551 -34.156 1 24.47 39 SER B N 1
ATOM 1690 C CA . SER B 1 39 ? -22.641 -8.477 -33.156 1 24.47 39 SER B CA 1
ATOM 1691 C C . SER B 1 39 ? -23.594 -8.555 -31.969 1 24.47 39 SER B C 1
ATOM 1693 O O . SER B 1 39 ? -24.109 -7.531 -31.516 1 24.47 39 SER B O 1
ATOM 1695 N N . SER B 1 40 ? -24.375 -9.617 -31.984 1 25.84 40 SER B N 1
ATOM 1696 C CA . SER B 1 40 ? -25.188 -10.031 -30.844 1 25.84 40 SER B CA 1
ATOM 1697 C C . SER B 1 40 ? -24.469 -9.766 -29.516 1 25.84 40 SER B C 1
ATOM 1699 O O . SER B 1 40 ? -23.312 -10.164 -29.344 1 25.84 40 SER B O 1
ATOM 1701 N N . ILE B 1 41 ? -24.812 -8.703 -28.922 1 25.7 41 ILE B N 1
ATOM 1702 C CA . ILE B 1 41 ? -24.422 -8.469 -27.531 1 25.7 41 ILE B CA 1
ATOM 1703 C C . ILE B 1 41 ? -24.641 -9.742 -26.719 1 25.7 41 ILE B C 1
ATOM 1705 O O . ILE B 1 41 ? -25.766 -10.211 -26.562 1 25.7 41 ILE B O 1
ATOM 1709 N N . VAL B 1 42 ? -23.766 -10.711 -26.922 1 27.05 42 VAL B N 1
ATOM 1710 C CA . VAL B 1 42 ? -23.828 -11.812 -25.969 1 27.05 42 VAL B CA 1
ATOM 1711 C C . VAL B 1 42 ? -24.062 -11.258 -24.562 1 27.05 42 VAL B C 1
ATOM 1713 O O . VAL B 1 42 ? -23.234 -10.516 -24.031 1 27.05 42 VAL B O 1
ATOM 1716 N N . THR B 1 43 ? -25.312 -10.914 -24.328 1 25.06 43 THR B N 1
ATOM 1717 C CA . THR B 1 43 ? -25.688 -10.711 -22.938 1 25.06 43 THR B CA 1
ATOM 1718 C C . THR B 1 43 ? -25.219 -11.883 -22.078 1 25.06 43 THR B C 1
ATOM 1720 O O . THR B 1 43 ? -25.594 -13.031 -22.312 1 25.06 43 THR B O 1
ATOM 1723 N N . TRP B 1 44 ? -23.969 -11.867 -21.688 1 25.8 44 TRP B N 1
ATOM 1724 C CA . TRP B 1 44 ? -23.578 -12.773 -20.625 1 25.8 44 TRP B CA 1
ATOM 1725 C C . TRP B 1 44 ? -24.625 -12.797 -19.516 1 25.8 44 TRP B C 1
ATOM 1727 O O . TRP B 1 44 ? -24.922 -11.758 -18.906 1 25.8 44 TRP B O 1
ATOM 1737 N N . HIS B 1 45 ? -25.734 -13.406 -19.984 1 28.23 45 HIS B N 1
ATOM 1738 C CA . HIS B 1 45 ? -26.641 -13.672 -18.875 1 28.23 45 HIS B CA 1
ATOM 1739 C C . HIS B 1 45 ? -25.922 -14.297 -17.688 1 28.23 45 HIS B C 1
ATOM 1741 O O . HIS B 1 45 ? -25.484 -15.453 -17.766 1 28.23 45 HIS B O 1
ATOM 1747 N N . CYS B 1 46 ? -25.047 -13.562 -17.109 1 27.94 46 CYS B N 1
ATOM 1748 C CA . CYS B 1 46 ? -24.734 -14.078 -15.773 1 27.94 46 CYS B CA 1
ATOM 1749 C C . CYS B 1 46 ? -26.016 -14.414 -15.008 1 27.94 46 CYS B C 1
ATOM 1751 O O . CYS B 1 46 ? -26.875 -13.555 -14.812 1 27.94 46 CYS B O 1
ATOM 1753 N N . SER B 1 47 ? -26.641 -15.523 -15.359 1 29.36 47 SER B N 1
ATOM 1754 C CA . SER B 1 47 ? -27.672 -16 -14.438 1 29.36 47 SER B CA 1
ATOM 1755 C C . SER B 1 47 ? -27.344 -15.609 -13 1 29.36 47 SER B C 1
ATOM 1757 O O . SER B 1 47 ? -26.312 -16 -12.461 1 29.36 47 SER B O 1
ATOM 1759 N N . GLU B 1 48 ? -27.875 -14.484 -12.617 1 32.84 48 GLU B N 1
ATOM 1760 C CA . GLU B 1 48 ? -27.922 -14.148 -11.195 1 32.84 48 GLU B CA 1
ATOM 1761 C C . GLU B 1 48 ? -28.625 -15.234 -10.383 1 32.84 48 GLU B C 1
ATOM 1763 O O . GLU B 1 48 ? -29.844 -15.242 -10.281 1 32.84 48 GLU B O 1
ATOM 1768 N N . GLN B 1 49 ? -28.562 -16.5 -10.617 1 32.16 49 GLN B N 1
ATOM 1769 C CA . GLN B 1 49 ? -29.094 -17.266 -9.492 1 32.16 49 GLN B CA 1
ATOM 1770 C C . GLN B 1 49 ? -28.641 -16.672 -8.156 1 32.16 49 GLN B C 1
ATOM 1772 O O . GLN B 1 49 ? -27.438 -16.5 -7.93 1 32.16 49 GLN B O 1
ATOM 1777 N N . VAL B 1 50 ? -29.516 -15.812 -7.535 1 36.19 50 VAL B N 1
ATOM 1778 C CA . VAL B 1 50 ? -29.344 -15.43 -6.141 1 36.19 50 VAL B CA 1
ATOM 1779 C C . VAL B 1 50 ? -29.234 -16.688 -5.27 1 36.19 50 VAL B C 1
ATOM 1781 O O . VAL B 1 50 ? -30.219 -17.391 -5.07 1 36.19 50 VAL B O 1
ATOM 1784 N N . PRO B 1 51 ? -28.453 -17.75 -5.617 1 35.97 51 PRO B N 1
ATOM 1785 C CA . PRO B 1 51 ? -28.5 -18.797 -4.609 1 35.97 51 PRO B CA 1
ATOM 1786 C C . PRO B 1 51 ? -28.594 -18.25 -3.186 1 35.97 51 PRO B C 1
ATOM 1788 O O . PRO B 1 51 ? -28.266 -17.094 -2.941 1 35.97 51 PRO B O 1
ATOM 1791 N N . SER B 1 52 ? -29.359 -18.812 -2.26 1 38.62 52 SER B N 1
ATOM 1792 C CA . SER B 1 52 ? -29.297 -18.594 -0.818 1 38.62 52 SER B CA 1
ATOM 1793 C C . SER B 1 52 ? -27.891 -18.172 -0.379 1 38.62 52 SER B C 1
ATOM 1795 O O . SER B 1 52 ? -26.922 -18.875 -0.648 1 38.62 52 SER B O 1
ATOM 1797 N N . GLY B 1 53 ? -27.453 -16.953 -0.597 1 40.81 53 GLY B N 1
ATOM 1798 C CA . GLY B 1 53 ? -26.234 -16.156 -0.676 1 40.81 53 GLY B CA 1
ATOM 1799 C C . GLY B 1 53 ? -25.188 -16.562 0.333 1 40.81 53 GLY B C 1
ATOM 1800 O O . GLY B 1 53 ? -25.219 -16.125 1.486 1 40.81 53 GLY B O 1
ATOM 1801 N N . ASN B 1 54 ? -24.875 -17.766 0.508 1 44.84 54 ASN B N 1
ATOM 1802 C CA . ASN B 1 54 ? -23.812 -18.188 1.403 1 44.84 54 ASN B CA 1
ATOM 1803 C C . ASN B 1 54 ? -22.625 -17.234 1.368 1 44.84 54 ASN B C 1
ATOM 1805 O O . ASN B 1 54 ? -21.875 -17.188 0.388 1 44.84 54 ASN B O 1
ATOM 1809 N N . VAL B 1 55 ? -22.766 -16 1.73 1 58.59 55 VAL B N 1
ATOM 1810 C CA . VAL B 1 55 ? -21.703 -15.008 1.872 1 58.59 55 VAL B CA 1
ATOM 1811 C C . VAL B 1 55 ? -20.438 -15.664 2.418 1 58.59 55 VAL B C 1
ATOM 1813 O O . VAL B 1 55 ? -20.453 -16.219 3.523 1 58.59 55 VAL B O 1
ATOM 1816 N N . ALA B 1 56 ? -19.609 -16.188 1.512 1 73.31 56 ALA B N 1
ATOM 1817 C CA . ALA B 1 56 ? -18.344 -16.797 1.933 1 73.31 56 ALA B CA 1
ATOM 1818 C C . ALA B 1 56 ? -17.703 -16 3.07 1 73.31 56 ALA B C 1
ATOM 1820 O O . ALA B 1 56 ? -17.719 -14.766 3.059 1 73.31 56 ALA B O 1
ATOM 1821 N N . VAL B 1 57 ? -17.484 -16.625 4.203 1 89.75 57 VAL B N 1
ATOM 1822 C CA . VAL B 1 57 ? -16.797 -16.062 5.363 1 89.75 57 VAL B CA 1
ATOM 1823 C C . VAL B 1 57 ? -15.406 -15.562 4.953 1 89.75 57 VAL B C 1
ATOM 1825 O O . VAL B 1 57 ? -14.648 -16.297 4.305 1 89.75 57 VAL B O 1
ATOM 1828 N N . THR B 1 58 ? -15.172 -14.289 4.961 1 95.12 58 THR B N 1
ATOM 1829 C CA . THR B 1 58 ? -13.859 -13.711 4.68 1 95.12 58 THR B CA 1
ATOM 1830 C C . THR B 1 58 ? -13.164 -13.289 5.973 1 95.12 58 THR B C 1
ATOM 1832 O O . THR B 1 58 ? -13.82 -13.031 6.98 1 95.12 58 THR B O 1
ATOM 1835 N N . ARG B 1 59 ? -11.859 -13.344 5.973 1 96.75 59 ARG B N 1
ATOM 1836 C CA . ARG B 1 59 ? -11 -12.852 7.051 1 96.75 59 ARG B CA 1
ATOM 1837 C C . ARG B 1 59 ? -9.812 -12.07 6.496 1 96.75 59 ARG B C 1
ATOM 1839 O O . ARG B 1 59 ? -9.445 -12.234 5.328 1 96.75 59 ARG B O 1
ATOM 1846 N N . PRO B 1 60 ? -9.242 -11.234 7.289 1 98.31 60 PRO B N 1
ATOM 1847 C CA . PRO B 1 60 ? -8.148 -10.398 6.785 1 98.31 60 PRO B CA 1
ATOM 1848 C C . PRO B 1 60 ? -6.887 -11.195 6.488 1 98.31 60 PRO B C 1
ATOM 1850 O O . PRO B 1 60 ? -6.504 -12.07 7.27 1 98.31 60 PRO B O 1
ATOM 1853 N N . LEU B 1 61 ? -6.367 -10.945 5.398 1 98.69 61 LEU B N 1
ATOM 1854 C CA . LEU B 1 61 ? -5.02 -11.375 5.039 1 98.69 61 LEU B CA 1
ATOM 1855 C C . LEU B 1 61 ? -4.074 -10.18 4.957 1 98.69 61 LEU B C 1
ATOM 1857 O O . LEU B 1 61 ? -4.34 -9.219 4.227 1 98.69 61 LEU B O 1
ATOM 1861 N N . THR B 1 62 ? -2.973 -10.234 5.688 1 98.75 62 THR B N 1
ATOM 1862 C CA . THR B 1 62 ? -1.98 -9.164 5.688 1 98.75 62 THR B CA 1
ATOM 1863 C C . THR B 1 62 ? -0.698 -9.617 4.992 1 98.75 62 THR B C 1
ATOM 1865 O O . THR B 1 62 ? -0.1 -10.625 5.375 1 98.75 62 THR B O 1
ATOM 1868 N N . ILE B 1 63 ? -0.31 -8.844 4.012 1 98.44 63 ILE B N 1
ATOM 1869 C CA . ILE B 1 63 ? 0.928 -9.117 3.293 1 98.44 63 ILE B CA 1
ATOM 1870 C C . ILE B 1 63 ? 1.936 -8 3.549 1 98.44 63 ILE B C 1
ATOM 1872 O O . ILE B 1 63 ? 1.681 -6.84 3.219 1 98.44 63 ILE B O 1
ATOM 1876 N N . PRO B 1 64 ? 3.033 -8.359 4.211 1 97.5 64 PRO B N 1
ATOM 1877 C CA . PRO B 1 64 ? 4.121 -7.375 4.199 1 97.5 64 PRO B CA 1
ATOM 1878 C C . PRO B 1 64 ? 4.711 -7.16 2.807 1 97.5 64 PRO B C 1
ATOM 1880 O O . PRO B 1 64 ? 5.086 -8.125 2.137 1 97.5 64 PRO B O 1
ATOM 1883 N N . LEU B 1 65 ? 4.781 -5.965 2.381 1 95.75 65 LEU B N 1
ATOM 1884 C CA . LEU B 1 65 ? 5.348 -5.66 1.07 1 95.75 65 LEU B CA 1
ATOM 1885 C C . LEU B 1 65 ? 6.82 -5.281 1.188 1 95.75 65 LEU B C 1
ATOM 1887 O O . LEU B 1 65 ? 7.461 -5.566 2.205 1 95.75 65 LEU B O 1
ATOM 1891 N N . GLN B 1 66 ? 7.578 -4.887 0.165 1 84.88 66 GLN B N 1
ATOM 1892 C CA . GLN B 1 66 ? 9.031 -4.758 0.134 1 84.88 66 GLN B CA 1
ATOM 1893 C C . GLN B 1 66 ? 9.508 -3.707 1.132 1 84.88 66 GLN B C 1
ATOM 1895 O O . GLN B 1 66 ? 10.648 -3.766 1.601 1 84.88 66 GLN B O 1
ATOM 1900 N N . ASP B 1 67 ? 8.711 -2.809 1.521 1 84.62 67 ASP B N 1
ATOM 1901 C CA . ASP B 1 67 ? 9.109 -1.775 2.471 1 84.62 67 ASP B CA 1
ATOM 1902 C C . ASP B 1 67 ? 8.25 -1.833 3.734 1 84.62 67 ASP B C 1
ATOM 1904 O O . ASP B 1 67 ? 7.789 -2.906 4.129 1 84.62 67 ASP B O 1
ATOM 1908 N N . ASP B 1 68 ? 8.188 -0.793 4.457 1 88.88 68 ASP B N 1
ATOM 1909 C CA . ASP B 1 68 ? 7.406 -0.696 5.691 1 88.88 68 ASP B CA 1
ATOM 1910 C C . ASP B 1 68 ? 5.91 -0.683 5.395 1 88.88 68 ASP B C 1
ATOM 1912 O O . ASP B 1 68 ? 5.113 -0.226 6.215 1 88.88 68 ASP B O 1
ATOM 1916 N N . THR B 1 69 ? 5.668 -1.231 4.246 1 96.31 69 THR B N 1
ATOM 1917 C CA . THR B 1 69 ? 4.262 -1.218 3.85 1 96.31 69 THR B CA 1
ATOM 1918 C C . THR B 1 69 ? 3.605 -2.564 4.145 1 96.31 69 THR B C 1
ATOM 1920 O O . THR B 1 69 ? 4.168 -3.615 3.838 1 96.31 69 THR B O 1
ATOM 1923 N N . GLN B 1 70 ? 2.494 -2.508 4.828 1 97.88 70 GLN B N 1
ATOM 1924 C CA . GLN B 1 70 ? 1.626 -3.664 5.027 1 97.88 70 GLN B CA 1
ATOM 1925 C C . GLN B 1 70 ? 0.303 -3.492 4.285 1 97.88 70 GLN B C 1
ATOM 1927 O O . GLN B 1 70 ? -0.376 -2.477 4.445 1 97.88 70 GLN B O 1
ATOM 1932 N N . LEU B 1 71 ? -0.043 -4.473 3.494 1 98.62 71 LEU B N 1
ATOM 1933 C CA . LEU B 1 71 ? -1.312 -4.512 2.775 1 98.62 71 LEU B CA 1
ATOM 1934 C C . LEU B 1 71 ? -2.23 -5.586 3.352 1 98.62 71 LEU B C 1
ATOM 1936 O O . LEU B 1 71 ? -1.858 -6.758 3.412 1 98.62 71 LEU B O 1
ATOM 1940 N N . THR B 1 72 ? -3.361 -5.18 3.834 1 98.88 72 THR B N 1
ATOM 1941 C CA . THR B 1 72 ? -4.375 -6.094 4.344 1 98.88 72 THR B CA 1
ATOM 1942 C C . THR B 1 72 ? -5.641 -6.027 3.496 1 98.88 72 THR B C 1
ATOM 1944 O O . THR B 1 72 ? -6.078 -4.941 3.111 1 98.88 72 THR B O 1
ATOM 1947 N N . PHE B 1 73 ? -6.203 -7.113 3.205 1 98.81 73 PHE B N 1
ATOM 1948 C CA . PHE B 1 73 ? -7.492 -7.145 2.52 1 98.81 73 PHE B CA 1
ATOM 1949 C C . PHE B 1 73 ? -8.289 -8.375 2.922 1 98.81 73 PHE B C 1
ATOM 1951 O O . PHE B 1 73 ? -7.727 -9.352 3.42 1 98.81 73 PHE B O 1
ATOM 1958 N N . MET B 1 74 ? -9.555 -8.328 2.729 1 98.44 74 MET B N 1
ATOM 1959 C CA . MET B 1 74 ? -10.438 -9.438 3.068 1 98.44 74 MET B CA 1
ATOM 1960 C C . MET B 1 74 ? -10.312 -10.562 2.055 1 98.44 74 MET B C 1
ATOM 1962 O O . MET B 1 74 ? -10.297 -10.32 0.846 1 98.44 74 MET B O 1
ATOM 1966 N N . PHE B 1 75 ? -10.258 -11.758 2.586 1 97.56 75 PHE B N 1
ATOM 1967 C CA . PHE B 1 75 ? -9.914 -12.914 1.767 1 97.56 75 PHE B CA 1
ATOM 1968 C C . PHE B 1 75 ? -10.641 -14.156 2.256 1 97.56 75 PHE B C 1
ATOM 1970 O O . PHE B 1 75 ? -10.852 -14.328 3.459 1 97.56 75 PHE B O 1
ATOM 1977 N N . SER B 1 76 ? -11.117 -15 1.314 1 96.94 76 SER B N 1
ATOM 1978 C CA . SER B 1 76 ? -11.844 -16.203 1.703 1 96.94 76 SER B CA 1
ATOM 1979 C C . SER B 1 76 ? -10.938 -17.422 1.703 1 96.94 76 SER B C 1
ATOM 1981 O O . SER B 1 76 ? -9.898 -17.438 1.042 1 96.94 76 SER B O 1
ATOM 1983 N N . TYR B 1 77 ? -11.391 -18.438 2.455 1 96.06 77 TYR B N 1
ATOM 1984 C CA . TYR B 1 77 ? -10.633 -19.688 2.496 1 96.06 77 TYR B CA 1
ATOM 1985 C C . TYR B 1 77 ? -10.586 -20.328 1.118 1 96.06 77 TYR B C 1
ATOM 1987 O O . TYR B 1 77 ? -9.547 -20.859 0.71 1 96.06 77 TYR B O 1
ATOM 1995 N N . ALA B 1 78 ? -11.688 -20.297 0.427 1 95.88 78 ALA B N 1
ATOM 1996 C CA . ALA B 1 78 ? -11.734 -20.859 -0.924 1 95.88 78 ALA B CA 1
ATOM 1997 C C . ALA B 1 78 ? -10.742 -20.141 -1.843 1 95.88 78 ALA B C 1
ATOM 1999 O O . ALA B 1 78 ? -10.039 -20.781 -2.627 1 95.88 78 ALA B O 1
ATOM 2000 N N . ASP B 1 79 ? -10.664 -18.812 -1.772 1 96.94 79 ASP B N 1
ATOM 2001 C CA . ASP B 1 79 ? -9.719 -18.031 -2.57 1 96.94 79 ASP B CA 1
ATOM 2002 C C . ASP B 1 79 ? -8.281 -18.375 -2.207 1 96.94 79 ASP B C 1
ATOM 2004 O O . ASP B 1 79 ? -7.418 -18.484 -3.084 1 96.94 79 ASP B O 1
ATOM 2008 N N . MET B 1 80 ? -8.055 -18.562 -0.949 1 97.31 80 MET B N 1
ATOM 2009 C CA . MET B 1 80 ? -6.727 -18.938 -0.463 1 97.31 80 MET B CA 1
ATOM 2010 C C . MET B 1 80 ? -6.281 -20.266 -1.075 1 97.31 80 MET B C 1
ATOM 2012 O O . MET B 1 80 ? -5.152 -20.375 -1.558 1 97.31 80 MET B O 1
ATOM 2016 N N . LEU B 1 81 ? -7.125 -21.219 -1.082 1 96.81 81 LEU B N 1
ATOM 2017 C CA . LEU B 1 81 ? -6.797 -22.531 -1.637 1 96.81 81 LEU B CA 1
ATOM 2018 C C . LEU B 1 81 ? -6.461 -22.422 -3.121 1 96.81 81 LEU B C 1
ATOM 2020 O O . LEU B 1 81 ? -5.508 -23.047 -3.592 1 96.81 81 LEU B O 1
ATOM 2024 N N . GLN B 1 82 ? -7.262 -21.609 -3.762 1 97.75 82 GLN B N 1
ATOM 2025 C CA . GLN B 1 82 ? -7.008 -21.406 -5.184 1 97.75 82 GLN B CA 1
ATOM 2026 C C . GLN B 1 82 ? -5.664 -20.719 -5.41 1 97.75 82 GLN B C 1
ATOM 2028 O O . GLN B 1 82 ? -4.895 -21.125 -6.285 1 97.75 82 GLN B O 1
ATOM 2033 N N . LEU B 1 83 ? -5.398 -19.703 -4.672 1 98.62 83 LEU B N 1
ATOM 2034 C CA . LEU B 1 83 ? -4.141 -18.969 -4.805 1 98.62 83 LEU B CA 1
ATOM 2035 C C . LEU B 1 83 ? -2.953 -19.875 -4.5 1 98.62 83 LEU B C 1
ATOM 2037 O O . LEU B 1 83 ? -1.97 -19.891 -5.246 1 98.62 83 LEU B O 1
ATOM 2041 N N . VAL B 1 84 ? -3.057 -20.641 -3.473 1 98 84 VAL B N 1
ATOM 2042 C CA . VAL B 1 84 ? -1.969 -21.516 -3.059 1 98 84 VAL B CA 1
ATOM 2043 C C . VAL B 1 84 ? -1.703 -22.562 -4.145 1 98 84 VAL B C 1
ATOM 2045 O O . VAL B 1 84 ? -0.549 -22.875 -4.445 1 98 84 VAL B O 1
ATOM 2048 N N . GLU B 1 85 ? -2.734 -23.078 -4.676 1 97.88 85 GLU B N 1
ATOM 2049 C CA . GLU B 1 85 ? -2.574 -24.047 -5.758 1 97.88 85 GLU B CA 1
ATOM 2050 C C . GLU B 1 85 ? -1.815 -23.438 -6.934 1 97.88 85 GLU B C 1
ATOM 2052 O O . GLU B 1 85 ? -0.884 -24.062 -7.461 1 97.88 85 GLU B O 1
ATOM 2057 N N . LYS B 1 86 ? -2.201 -22.266 -7.285 1 98.38 86 LYS B N 1
ATOM 2058 C CA . LYS B 1 86 ? -1.555 -21.578 -8.406 1 98.38 86 LYS B CA 1
ATOM 2059 C C . LYS B 1 86 ? -0.105 -21.234 -8.078 1 98.38 86 LYS B C 1
ATOM 2061 O O . LYS B 1 86 ? 0.775 -21.344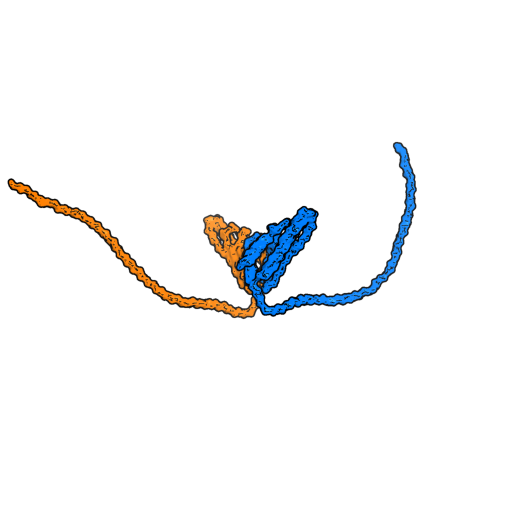 -8.93 1 98.38 86 LYS B O 1
ATOM 2066 N N . LEU B 1 87 ? 0.146 -20.844 -6.906 1 98.5 87 LEU B N 1
ATOM 2067 C CA . LEU B 1 87 ? 1.508 -20.516 -6.492 1 98.5 87 LEU B CA 1
ATOM 2068 C C . LEU B 1 87 ? 2.375 -21.781 -6.449 1 98.5 87 LEU B C 1
ATOM 2070 O O . LEU B 1 87 ? 3.562 -21.719 -6.77 1 98.5 87 LEU B O 1
ATOM 2074 N N . ASN B 1 88 ? 1.806 -22.875 -6.059 1 97.5 88 ASN B N 1
ATOM 2075 C CA . ASN B 1 88 ? 2.533 -24.141 -6.105 1 97.5 88 ASN B CA 1
ATOM 2076 C C . ASN B 1 88 ? 2.924 -24.5 -7.531 1 97.5 88 ASN B C 1
ATOM 2078 O O . ASN B 1 88 ? 4.023 -25.016 -7.766 1 97.5 88 ASN B O 1
ATOM 2082 N N . GLN B 1 89 ? 2.018 -24.266 -8.398 1 98.06 89 GLN B N 1
ATOM 2083 C CA . GLN B 1 89 ? 2.344 -24.5 -9.805 1 98.06 89 GLN B CA 1
ATOM 2084 C C . GLN B 1 89 ? 3.498 -23.609 -10.258 1 98.06 89 GLN B C 1
ATOM 2086 O O . GLN B 1 89 ? 4.34 -24.031 -11.047 1 98.06 89 GLN B O 1
ATOM 2091 N N . LEU B 1 90 ? 3.537 -22.375 -9.789 1 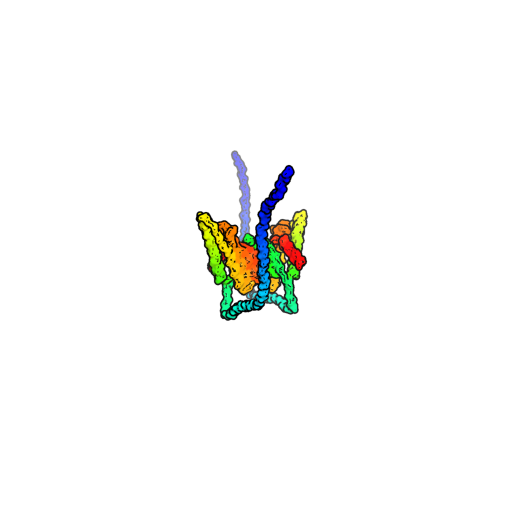98.5 90 LEU B N 1
ATOM 2092 C CA . LEU B 1 90 ? 4.633 -21.453 -10.086 1 98.5 90 LEU B CA 1
ATOM 2093 C C . LEU B 1 90 ? 5.957 -22 -9.562 1 98.5 90 LEU B C 1
ATOM 2095 O O . LEU B 1 90 ? 6.965 -21.984 -10.273 1 98.5 90 LEU B O 1
ATOM 2099 N N . VAL B 1 91 ? 5.957 -22.484 -8.383 1 97.62 91 VAL B N 1
ATOM 2100 C CA . VAL B 1 91 ? 7.16 -23.031 -7.781 1 97.62 91 VAL B CA 1
ATOM 2101 C C . VAL B 1 91 ? 7.645 -24.234 -8.609 1 97.62 91 VAL B C 1
ATOM 2103 O O . VAL B 1 91 ? 8.844 -24.375 -8.844 1 97.62 91 VAL B O 1
ATOM 2106 N N . LEU B 1 92 ? 6.715 -25.078 -9.016 1 96.56 92 LEU B N 1
ATOM 2107 C CA . LEU B 1 92 ? 7.055 -26.219 -9.852 1 96.56 92 LEU B CA 1
ATOM 2108 C C . LEU B 1 92 ? 7.676 -25.766 -11.172 1 96.56 92 LEU B C 1
ATOM 2110 O O . LEU B 1 92 ? 8.57 -26.422 -11.703 1 96.56 92 LEU B O 1
ATOM 2114 N N . SER B 1 93 ? 7.172 -24.656 -11.641 1 96.75 93 SER B N 1
ATOM 2115 C CA . SER B 1 93 ? 7.73 -24.109 -12.875 1 96.75 93 SER B CA 1
ATOM 2116 C C . SER B 1 93 ? 9.211 -23.781 -12.719 1 96.75 93 SER B C 1
ATOM 2118 O O . SER B 1 93 ? 10 -24 -13.641 1 96.75 93 SER B O 1
ATOM 2120 N N . PHE B 1 94 ? 9.609 -23.266 -11.602 1 96.94 94 PHE B N 1
ATOM 2121 C CA . PHE B 1 94 ? 11.016 -22.969 -11.336 1 96.94 94 PHE B CA 1
ATOM 2122 C C . PHE B 1 94 ? 11.836 -24.25 -11.289 1 96.94 94 PHE B C 1
ATOM 2124 O O . PHE B 1 94 ? 12.961 -24.281 -11.789 1 96.94 94 PHE B O 1
ATOM 2131 N N . ARG B 1 95 ? 11.273 -25.219 -10.734 1 95.44 95 ARG B N 1
ATOM 2132 C CA . ARG B 1 95 ? 11.953 -26.516 -10.672 1 95.44 95 ARG B CA 1
ATOM 2133 C C . ARG B 1 95 ? 12.148 -27.094 -12.062 1 95.44 95 ARG B C 1
ATOM 2135 O O . ARG B 1 95 ? 13.227 -27.578 -12.391 1 95.44 95 ARG B O 1
ATOM 2142 N N . ASN B 1 96 ? 11.141 -27.047 -12.875 1 94.62 96 ASN B N 1
ATOM 2143 C CA . ASN B 1 96 ? 11.203 -27.547 -14.25 1 94.62 96 ASN B CA 1
ATOM 2144 C C . ASN B 1 96 ? 12.266 -26.812 -15.062 1 94.62 96 ASN B C 1
ATOM 2146 O O . ASN B 1 96 ? 13.016 -27.453 -15.812 1 94.62 96 ASN B O 1
ATOM 2150 N N . ALA B 1 97 ? 12.328 -25.531 -14.875 1 94.56 97 ALA B N 1
ATOM 2151 C CA . ALA B 1 97 ? 13.32 -24.734 -15.594 1 94.56 97 ALA B CA 1
ATOM 2152 C C . ALA B 1 97 ? 14.734 -25.109 -15.18 1 94.56 97 ALA B C 1
ATOM 2154 O O . ALA B 1 97 ? 15.633 -25.203 -16.031 1 94.56 97 ALA B O 1
ATOM 2155 N N . ALA B 1 98 ? 14.922 -25.25 -13.906 1 93.75 98 ALA B N 1
ATOM 2156 C CA . ALA B 1 98 ? 16.234 -25.625 -13.391 1 93.75 98 ALA B CA 1
ATOM 2157 C C . ALA B 1 98 ? 16.672 -26.984 -13.93 1 93.75 98 ALA B C 1
ATOM 2159 O O . ALA B 1 98 ? 17.828 -27.172 -14.305 1 93.75 98 ALA B O 1
ATOM 2160 N N . GLU B 1 99 ? 15.75 -27.859 -13.992 1 94.44 99 GLU B N 1
ATOM 2161 C CA . GLU B 1 99 ? 16.031 -29.188 -14.5 1 94.44 99 GLU B CA 1
ATOM 2162 C C . GLU B 1 99 ? 16.359 -29.156 -15.992 1 94.44 99 GLU B C 1
ATOM 2164 O O . GLU B 1 99 ? 17.281 -29.844 -16.438 1 94.44 99 GLU B O 1
ATOM 2169 N N . ALA B 1 100 ? 15.641 -28.359 -16.656 1 93.69 100 ALA B N 1
ATOM 2170 C CA . ALA B 1 100 ? 15.898 -28.219 -18.094 1 93.69 100 ALA B CA 1
ATOM 2171 C C . ALA B 1 100 ? 17.281 -27.625 -18.344 1 93.69 100 ALA B C 1
ATOM 2173 O O . ALA B 1 100 ? 18.016 -28.078 -19.219 1 93.69 100 ALA B O 1
ATOM 2174 N N . THR B 1 101 ? 17.625 -26.641 -17.641 1 91.69 101 THR B N 1
ATOM 2175 C CA . THR B 1 101 ? 18.922 -25.969 -17.766 1 91.69 101 THR B CA 1
ATOM 2176 C C . THR B 1 101 ? 20.062 -26.953 -17.484 1 91.69 101 THR B C 1
ATOM 2178 O O . THR B 1 101 ? 21.078 -26.953 -18.172 1 91.69 101 THR B O 1
ATOM 2181 N N . ALA B 1 102 ? 19.875 -27.781 -16.453 1 93.25 102 ALA B N 1
ATOM 2182 C CA . ALA B 1 102 ? 20.875 -28.797 -16.094 1 93.25 102 ALA B CA 1
ATOM 2183 C C . ALA B 1 102 ? 21.109 -29.75 -17.266 1 93.25 102 ALA B C 1
ATOM 2185 O O . ALA B 1 102 ? 22.203 -30.297 -17.422 1 93.25 102 ALA B O 1
ATOM 2186 N N . GLN B 1 103 ? 20.125 -29.922 -18.156 1 94.69 103 GLN B N 1
ATOM 2187 C CA . GLN B 1 103 ? 20.203 -30.797 -19.312 1 94.69 103 GLN B CA 1
ATOM 2188 C C . GLN B 1 103 ? 20.578 -30.031 -20.578 1 94.69 103 GLN B C 1
ATOM 2190 O O . GLN B 1 103 ? 20.438 -30.531 -21.688 1 94.69 103 GLN B O 1
ATOM 2195 N N . ARG B 1 104 ? 20.922 -28.688 -20.344 1 93.19 104 ARG B N 1
ATOM 2196 C CA . ARG B 1 104 ? 21.344 -27.797 -21.422 1 93.19 104 ARG B CA 1
ATOM 2197 C C . ARG B 1 104 ? 20.203 -27.547 -22.391 1 93.19 104 ARG B C 1
ATOM 2199 O O . ARG B 1 104 ? 20.422 -27.453 -23.609 1 93.19 104 ARG B O 1
ATOM 2206 N N . LYS B 1 105 ? 19.062 -27.609 -21.828 1 92.31 105 LYS B N 1
ATOM 2207 C CA . LYS B 1 105 ? 17.875 -27.25 -22.578 1 92.31 105 LYS B CA 1
ATOM 2208 C C . LYS B 1 105 ? 17.328 -25.906 -22.125 1 92.31 105 LYS B C 1
ATOM 2210 O O . LYS B 1 105 ? 17.375 -25.578 -20.938 1 92.31 105 LYS B O 1
ATOM 2215 N N . LYS B 1 106 ? 16.984 -25.078 -23 1 86.06 106 LYS B N 1
ATOM 2216 C CA . LYS B 1 106 ? 16.344 -23.812 -22.656 1 86.06 106 LYS B CA 1
ATOM 2217 C C . LYS B 1 106 ? 14.82 -23.938 -22.703 1 86.06 106 LYS B C 1
ATOM 2219 O O . LYS B 1 106 ? 14.258 -24.312 -23.734 1 86.06 106 LYS B O 1
ATOM 2224 N N . THR B 1 107 ? 14.18 -23.859 -21.609 1 92.5 107 THR B N 1
ATOM 2225 C CA . THR B 1 107 ? 12.719 -23.922 -21.594 1 92.5 107 THR B CA 1
ATOM 2226 C C . THR B 1 107 ? 12.125 -22.625 -21.062 1 92.5 107 THR B C 1
ATOM 2228 O O . THR B 1 107 ? 12.695 -22 -20.172 1 92.5 107 THR B O 1
ATOM 2231 N N . VAL B 1 108 ? 11.047 -22.172 -21.75 1 95.38 108 VAL B N 1
ATOM 2232 C CA . VAL B 1 108 ? 10.312 -21 -21.297 1 95.38 108 VAL B CA 1
ATOM 2233 C C . VAL B 1 108 ? 9.125 -21.422 -20.438 1 95.38 108 VAL B C 1
ATOM 2235 O O . VAL B 1 108 ? 8.352 -22.297 -20.844 1 95.38 108 VAL B O 1
ATOM 2238 N N . GLN B 1 109 ? 9.062 -20.875 -19.25 1 96.88 109 GLN B N 1
ATOM 2239 C CA . GLN B 1 109 ? 7.973 -21.203 -18.328 1 96.88 109 GLN B CA 1
ATOM 2240 C C . GLN B 1 109 ? 6.816 -20.219 -18.469 1 96.88 109 GLN B C 1
ATOM 2242 O O . GLN B 1 109 ? 7.027 -19.047 -18.766 1 96.88 109 GLN B O 1
ATOM 2247 N N . PRO B 1 110 ? 5.57 -20.688 -18.234 1 96.75 110 PRO B N 1
ATOM 2248 C CA . PRO B 1 110 ? 4.422 -19.781 -18.328 1 96.75 110 PRO B CA 1
ATOM 2249 C C . PRO B 1 110 ? 4.379 -18.75 -17.188 1 96.75 110 PRO B C 1
ATOM 2251 O O . PRO B 1 110 ? 4.836 -19.047 -16.078 1 96.75 110 PRO B O 1
ATOM 2254 N N . THR B 1 111 ? 3.791 -17.641 -17.5 1 98.19 111 THR B N 1
ATOM 2255 C CA . THR B 1 111 ? 3.596 -16.609 -16.5 1 98.19 111 THR B CA 1
ATOM 2256 C C . THR B 1 111 ? 2.502 -17.016 -15.508 1 98.19 111 THR B C 1
ATOM 2258 O O . THR B 1 111 ? 1.466 -17.547 -15.914 1 98.19 111 THR B O 1
ATOM 2261 N N . PHE B 1 112 ? 2.811 -16.797 -14.273 1 98.62 112 PHE B N 1
ATOM 2262 C CA . PHE B 1 112 ? 1.814 -16.938 -13.219 1 98.62 112 PHE B CA 1
ATOM 2263 C C . PHE B 1 112 ? 0.854 -15.758 -13.211 1 98.62 112 PHE B C 1
ATOM 2265 O O . PHE B 1 112 ? 1.285 -14.602 -13.227 1 98.62 112 PHE B O 1
ATOM 2272 N N . GLU B 1 113 ? -0.443 -16.047 -13.148 1 98.62 113 GLU B N 1
ATOM 2273 C CA . GLU B 1 113 ? -1.479 -15.023 -13.023 1 98.62 113 GLU B CA 1
ATOM 2274 C C . GLU B 1 113 ? -2.609 -15.492 -12.117 1 98.62 113 GLU B C 1
ATOM 2276 O O . GLU B 1 113 ? -3.082 -16.625 -12.234 1 98.62 113 GLU B O 1
ATOM 2281 N N . TYR B 1 114 ? -2.975 -14.656 -11.219 1 98.75 114 TYR B N 1
ATOM 2282 C CA . TYR B 1 114 ? -4.109 -14.898 -10.336 1 98.75 114 TYR B CA 1
ATOM 2283 C C . TYR B 1 114 ? -5.035 -13.688 -10.289 1 98.75 114 TYR B C 1
ATOM 2285 O O . TYR B 1 114 ? -4.574 -12.555 -10.117 1 98.75 114 TYR B O 1
ATOM 2293 N N . TYR B 1 115 ? -6.32 -13.961 -10.531 1 98.31 115 TYR B N 1
ATOM 2294 C CA . TYR B 1 115 ? -7.359 -12.938 -10.453 1 98.31 115 TYR B CA 1
ATOM 2295 C C . TYR B 1 115 ? -8.492 -13.375 -9.531 1 98.31 115 TYR B C 1
ATOM 2297 O O . TYR B 1 115 ? -8.922 -14.531 -9.578 1 98.31 115 TYR B O 1
ATOM 2305 N N . CYS B 1 116 ? -8.828 -12.445 -8.695 1 97.75 116 CYS B N 1
ATOM 2306 C CA . CYS B 1 116 ? -9.938 -12.68 -7.781 1 97.75 116 CYS B CA 1
ATOM 2307 C C . CYS B 1 116 ? -10.82 -11.438 -7.66 1 97.75 116 CYS B C 1
ATOM 2309 O O . CYS B 1 116 ? -10.312 -10.32 -7.52 1 97.75 116 CYS B O 1
ATOM 2311 N N . GLN B 1 117 ? -12.141 -11.594 -7.816 1 96.69 117 GLN B N 1
ATOM 2312 C CA . GLN B 1 117 ? -13.117 -10.539 -7.598 1 96.69 117 GLN B CA 1
ATOM 2313 C C . GLN B 1 117 ? -14.203 -10.984 -6.625 1 96.69 117 GLN B C 1
ATOM 2315 O O . GLN B 1 117 ? -14.906 -11.961 -6.883 1 96.69 117 GLN B O 1
ATOM 2320 N N . ARG B 1 118 ? -14.312 -10.281 -5.562 1 93.62 118 ARG B N 1
ATOM 2321 C CA . ARG B 1 118 ? -15.32 -10.633 -4.574 1 93.62 118 ARG B CA 1
ATOM 2322 C C . ARG B 1 118 ? -15.844 -9.398 -3.854 1 93.62 118 ARG B C 1
ATOM 2324 O O . ARG B 1 118 ? -15.07 -8.656 -3.248 1 93.62 118 ARG B O 1
ATOM 2331 N N . ASN B 1 119 ? -17.156 -9.219 -3.865 1 93.62 119 ASN B N 1
ATOM 2332 C CA . ASN B 1 119 ? -17.812 -8.156 -3.1 1 93.62 119 ASN B CA 1
ATOM 2333 C C . ASN B 1 119 ? -17.172 -6.801 -3.365 1 93.62 119 ASN B C 1
ATOM 2335 O O . ASN B 1 119 ? -16.891 -6.047 -2.43 1 93.62 119 ASN B O 1
ATOM 2339 N N . GLY B 1 120 ? -16.812 -6.508 -4.578 1 95.88 120 GLY B N 1
ATOM 2340 C CA . GLY B 1 120 ? -16.281 -5.215 -4.98 1 95.88 120 GLY B CA 1
ATOM 2341 C C . GLY B 1 120 ? -14.773 -5.117 -4.805 1 95.88 120 GLY B C 1
ATOM 2342 O O . GLY B 1 120 ? -14.172 -4.086 -5.125 1 95.88 120 GLY B O 1
ATOM 2343 N N . LEU B 1 121 ? -14.164 -6.102 -4.234 1 98.44 121 LEU B N 1
ATOM 2344 C CA . LEU B 1 121 ? -12.719 -6.191 -4.086 1 98.44 121 LEU B CA 1
ATOM 2345 C C . LEU B 1 121 ? -12.102 -6.957 -5.25 1 98.44 121 LEU B C 1
ATOM 2347 O O . LEU B 1 121 ? -12.594 -8.023 -5.633 1 98.44 121 LEU B O 1
ATOM 2351 N N . PHE B 1 122 ? -11.039 -6.367 -5.836 1 98.81 122 PHE B N 1
ATOM 2352 C CA . PHE B 1 122 ? -10.312 -6.984 -6.941 1 98.81 122 PHE B CA 1
ATOM 2353 C C . PHE B 1 122 ? -8.867 -7.258 -6.555 1 98.81 122 PHE B C 1
ATOM 2355 O O . PHE B 1 122 ? -8.18 -6.379 -6.02 1 98.81 122 PHE B O 1
ATOM 2362 N N . ILE B 1 123 ? -8.406 -8.477 -6.801 1 98.88 123 ILE B N 1
ATOM 2363 C CA . ILE B 1 123 ? -7.031 -8.891 -6.527 1 98.88 123 ILE B CA 1
ATOM 2364 C C . ILE B 1 123 ? -6.406 -9.469 -7.793 1 98.88 123 ILE B C 1
ATOM 2366 O O . ILE B 1 123 ? -6.969 -10.375 -8.414 1 98.88 123 ILE B O 1
ATOM 2370 N N . HIS B 1 124 ? -5.336 -8.883 -8.156 1 98.88 124 HIS B N 1
ATOM 2371 C CA . HIS B 1 124 ? -4.551 -9.367 -9.289 1 98.88 124 HIS B CA 1
ATOM 2372 C C . HIS B 1 124 ? -3.098 -9.594 -8.898 1 98.88 124 HIS B C 1
ATOM 2374 O O . HIS B 1 124 ? -2.465 -8.711 -8.305 1 98.88 124 HIS B O 1
ATOM 2380 N N . MET B 1 125 ? -2.547 -10.805 -9.203 1 98.88 125 MET B N 1
ATOM 2381 C CA . MET B 1 125 ? -1.14 -11.125 -8.977 1 98.88 125 MET B CA 1
ATOM 2382 C C . MET B 1 125 ? -0.515 -11.734 -10.234 1 98.88 125 MET B C 1
ATOM 2384 O O . MET B 1 125 ? -1.168 -12.492 -10.953 1 98.88 125 MET B O 1
ATOM 2388 N N . GLU B 1 126 ? 0.717 -11.398 -10.391 1 98.88 126 GLU B N 1
ATOM 2389 C CA . GLU B 1 126 ? 1.41 -11.914 -11.57 1 98.88 126 GLU B CA 1
ATOM 2390 C C . GLU B 1 126 ? 2.902 -12.086 -11.297 1 98.88 126 GLU B C 1
ATOM 2392 O O . GLU B 1 126 ? 3.49 -11.328 -10.523 1 98.88 126 GLU B O 1
ATOM 2397 N N . CYS B 1 127 ? 3.455 -13.07 -11.953 1 98.88 127 CYS B N 1
ATOM 2398 C CA . CYS B 1 127 ? 4.895 -13.305 -11.914 1 98.88 127 CYS B CA 1
ATOM 2399 C C . CYS B 1 127 ? 5.359 -14.016 -13.18 1 98.88 127 CYS B C 1
ATOM 2401 O O . CYS B 1 127 ? 4.82 -15.062 -13.555 1 98.88 127 CYS B O 1
ATOM 2403 N N . ASN B 1 128 ? 6.293 -13.445 -13.82 1 98.38 128 ASN B N 1
ATOM 2404 C CA . ASN B 1 128 ? 6.984 -14.148 -14.898 1 98.38 128 ASN B CA 1
ATOM 2405 C C . ASN B 1 128 ? 8.227 -14.867 -14.391 1 98.38 128 ASN B C 1
ATOM 2407 O O . ASN B 1 128 ? 9.258 -14.242 -14.133 1 98.38 128 ASN B O 1
ATOM 2411 N N . PRO B 1 129 ? 8.203 -16.172 -14.32 1 97.69 129 PRO B N 1
ATOM 2412 C CA . PRO B 1 129 ? 9.312 -16.906 -13.719 1 97.69 129 PRO B CA 1
ATOM 2413 C C . PRO B 1 129 ? 10.586 -16.844 -14.562 1 97.69 129 PRO B C 1
ATOM 2415 O O . PRO B 1 129 ? 11.688 -17.062 -14.047 1 97.69 129 PRO B O 1
ATOM 2418 N N . ASN B 1 130 ? 10.516 -16.453 -15.797 1 96.44 130 ASN B N 1
ATOM 2419 C CA . ASN B 1 130 ? 11.656 -16.469 -16.703 1 96.44 130 ASN B CA 1
ATOM 2420 C C . ASN B 1 130 ? 12.594 -15.281 -16.438 1 96.44 130 ASN B C 1
ATOM 2422 O O . ASN B 1 130 ? 13.688 -15.219 -16.984 1 96.44 130 ASN B O 1
ATOM 2426 N N . LEU B 1 131 ? 12.203 -14.391 -15.633 1 97 131 LEU B N 1
ATOM 2427 C CA . LEU B 1 131 ? 12.992 -13.203 -15.32 1 97 131 LEU B CA 1
ATOM 2428 C C . LEU B 1 131 ? 13.875 -13.438 -14.102 1 97 131 LEU B C 1
ATOM 2430 O O . LEU B 1 131 ? 14.672 -12.57 -13.727 1 97 131 LEU B O 1
ATOM 2434 N N . PHE B 1 132 ? 13.742 -14.57 -13.492 1 97.25 132 PHE B N 1
ATOM 2435 C CA . PHE B 1 132 ? 14.445 -14.836 -12.242 1 97.25 132 PHE B CA 1
ATOM 2436 C C . PHE B 1 132 ? 15.203 -16.156 -12.328 1 97.25 132 PHE B C 1
ATOM 2438 O O . PHE B 1 132 ? 14.82 -17.047 -13.086 1 97.25 132 PHE B O 1
ATOM 2445 N N . THR B 1 133 ? 16.188 -16.297 -11.516 1 93.62 133 THR B N 1
ATOM 2446 C CA . THR B 1 133 ? 17.031 -17.484 -11.531 1 93.62 133 THR B CA 1
ATOM 2447 C C . THR B 1 133 ? 16.453 -18.578 -10.641 1 93.62 133 THR B C 1
ATOM 2449 O O . THR B 1 133 ? 16.75 -19.766 -10.82 1 93.62 133 THR B O 1
ATOM 2452 N N . SER B 1 134 ? 15.641 -18.109 -9.57 1 96.19 134 SER B N 1
ATOM 2453 C CA . SER B 1 134 ? 15.062 -19.078 -8.633 1 96.19 134 SER B CA 1
ATOM 2454 C C . SER B 1 134 ? 13.797 -18.531 -7.992 1 96.19 134 SER B C 1
ATOM 2456 O O . SER B 1 134 ? 13.562 -17.312 -7.992 1 96.19 134 SER B O 1
ATOM 2458 N N . ALA B 1 135 ? 13.047 -19.438 -7.426 1 97.12 135 ALA B N 1
ATOM 2459 C CA . ALA B 1 135 ? 11.812 -19.078 -6.738 1 97.12 135 ALA B CA 1
ATOM 2460 C C . ALA B 1 135 ? 12.102 -18.188 -5.531 1 97.12 135 ALA B C 1
ATOM 2462 O O . ALA B 1 135 ? 11.273 -17.344 -5.168 1 97.12 135 ALA B O 1
ATOM 2463 N N . PHE B 1 136 ? 13.234 -18.25 -4.918 1 96.38 136 PHE B N 1
ATOM 2464 C CA . PHE B 1 136 ? 13.586 -17.516 -3.701 1 96.38 136 PHE B CA 1
ATOM 2465 C C . PHE B 1 136 ? 13.836 -16.047 -4 1 96.38 136 PHE B C 1
ATOM 2467 O O . PHE B 1 136 ? 13.75 -15.203 -3.105 1 96.38 136 PHE B O 1
ATOM 2474 N N . GLN B 1 137 ? 14.156 -15.773 -5.215 1 96.5 137 GLN B N 1
ATOM 2475 C CA . GLN B 1 137 ? 14.453 -14.398 -5.613 1 96.5 137 GLN B CA 1
ATOM 2476 C C . GLN B 1 137 ? 13.273 -13.766 -6.348 1 96.5 137 GLN B C 1
ATOM 2478 O O . GLN B 1 137 ? 13.289 -12.57 -6.645 1 96.5 137 GLN B O 1
ATOM 2483 N N . ALA B 1 138 ? 12.305 -14.547 -6.613 1 98.25 138 ALA B N 1
ATOM 2484 C CA . ALA B 1 138 ? 11.219 -14.102 -7.48 1 98.25 138 ALA B CA 1
ATOM 2485 C C . ALA B 1 138 ? 10.305 -13.117 -6.766 1 98.25 138 ALA B C 1
ATOM 2487 O O . ALA B 1 138 ? 10.078 -13.234 -5.559 1 98.25 138 ALA B O 1
ATOM 2488 N N . LYS B 1 139 ? 9.758 -12.18 -7.559 1 98 139 LYS B N 1
ATOM 2489 C CA . LYS B 1 139 ? 8.805 -11.195 -7.07 1 98 139 LYS B CA 1
ATOM 2490 C C . LYS B 1 139 ? 7.438 -11.383 -7.734 1 98 139 LYS B C 1
ATOM 2492 O O . LYS B 1 139 ? 7.355 -11.664 -8.93 1 98 139 LYS B O 1
ATOM 2497 N N . VAL B 1 140 ? 6.473 -11.25 -6.922 1 98.62 140 VAL B N 1
ATOM 2498 C CA . VAL B 1 140 ? 5.098 -11.297 -7.406 1 98.62 140 VAL B CA 1
ATOM 2499 C C . VAL B 1 140 ? 4.512 -9.883 -7.418 1 98.62 140 VAL B C 1
ATOM 2501 O O . VAL B 1 140 ? 4.469 -9.219 -6.383 1 98.62 140 VAL B O 1
ATOM 2504 N N . TYR B 1 141 ? 4.133 -9.469 -8.602 1 98.31 141 TYR B N 1
ATOM 2505 C CA . TYR B 1 141 ? 3.447 -8.188 -8.727 1 98.31 141 TYR B CA 1
ATOM 2506 C C . TYR B 1 141 ? 2.01 -8.281 -8.234 1 98.31 141 TYR B C 1
ATOM 2508 O O . TYR B 1 141 ? 1.316 -9.266 -8.508 1 98.31 141 TYR B O 1
ATOM 2516 N N . ILE B 1 142 ? 1.582 -7.258 -7.457 1 98.5 142 ILE B N 1
ATOM 2517 C CA . ILE B 1 142 ? 0.292 -7.324 -6.777 1 98.5 142 ILE B CA 1
ATOM 2518 C C . ILE B 1 142 ? -0.491 -6.039 -7.031 1 98.5 142 ILE B C 1
ATOM 2520 O O . ILE B 1 142 ? 0.043 -4.938 -6.875 1 98.5 142 ILE B O 1
ATOM 2524 N N . ARG B 1 143 ? -1.719 -6.148 -7.398 1 98.81 143 ARG B N 1
ATOM 2525 C CA . ARG B 1 143 ? -2.688 -5.059 -7.465 1 98.81 143 ARG B CA 1
ATOM 2526 C C . ARG B 1 143 ? -3.963 -5.414 -6.711 1 98.81 143 ARG B C 1
ATOM 2528 O O . ARG B 1 143 ? -4.594 -6.438 -6.988 1 98.81 143 ARG B O 1
ATOM 2535 N N . VAL B 1 144 ? -4.301 -4.668 -5.773 1 98.88 144 VAL B N 1
ATOM 2536 C CA . VAL B 1 144 ? -5.52 -4.816 -4.988 1 98.88 144 VAL B CA 1
ATOM 2537 C C . VAL B 1 144 ? -6.305 -3.508 -5 1 98.88 144 VAL B C 1
ATOM 2539 O O . VAL B 1 144 ? -5.754 -2.441 -4.719 1 98.88 144 VAL B O 1
ATOM 2542 N N . TYR B 1 145 ? -7.582 -3.568 -5.398 1 98.81 145 TYR B N 1
ATOM 2543 C CA . TYR B 1 145 ? -8.297 -2.299 -5.457 1 98.81 145 TYR B CA 1
ATOM 2544 C C . TYR B 1 145 ? -9.805 -2.516 -5.328 1 98.81 145 TYR B C 1
ATOM 2546 O O . TYR B 1 145 ? -10.305 -3.615 -5.578 1 98.81 145 TYR B O 1
ATOM 2554 N N . ASP B 1 146 ? -10.469 -1.569 -4.871 1 98.5 146 ASP B N 1
ATOM 2555 C CA . ASP B 1 146 ? -11.914 -1.387 -4.949 1 98.5 146 ASP B CA 1
ATOM 2556 C C . ASP B 1 146 ? -12.266 -0.002 -5.488 1 98.5 146 ASP B C 1
ATOM 2558 O O . ASP B 1 146 ? -11.5 0.582 -6.262 1 98.5 146 ASP B O 1
ATOM 2562 N N . ASP B 1 147 ? -13.422 0.511 -5.219 1 97.44 147 ASP B N 1
ATOM 2563 C CA . ASP B 1 147 ? -13.844 1.775 -5.812 1 97.44 147 ASP B CA 1
ATOM 2564 C C . ASP B 1 147 ? -13.195 2.961 -5.105 1 97.44 147 ASP B C 1
ATOM 2566 O O . ASP B 1 147 ? -13.219 4.086 -5.609 1 97.44 147 ASP B O 1
ATOM 2570 N N . LYS B 1 148 ? -12.492 2.746 -3.969 1 98 148 LYS B N 1
ATOM 2571 C CA . LYS B 1 148 ? -11.977 3.855 -3.168 1 98 148 LYS B CA 1
ATOM 2572 C C . LYS B 1 148 ? -10.461 3.814 -3.076 1 98 148 LYS B C 1
ATOM 2574 O O . LYS B 1 148 ? -9.805 4.859 -3.014 1 98 148 LYS B O 1
ATOM 2579 N N . ILE B 1 149 ? -9.914 2.582 -3.053 1 98.81 149 ILE B N 1
ATOM 2580 C CA . ILE B 1 149 ? -8.492 2.379 -2.791 1 98.81 149 ILE B CA 1
ATOM 2581 C C . ILE B 1 149 ? -7.895 1.477 -3.867 1 98.81 149 ILE B C 1
ATOM 2583 O O . ILE B 1 149 ? -8.523 0.504 -4.293 1 98.81 149 ILE B O 1
ATOM 2587 N N . ARG B 1 150 ? -6.73 1.771 -4.328 1 98.88 150 ARG B N 1
ATOM 2588 C CA . ARG B 1 150 ? -5.945 0.926 -5.219 1 98.88 150 ARG B CA 1
ATOM 2589 C C . ARG B 1 150 ? -4.488 0.865 -4.773 1 98.88 150 ARG B C 1
ATOM 2591 O O . ARG B 1 150 ? -3.881 1.896 -4.473 1 98.88 150 ARG B O 1
ATOM 2598 N N . VAL B 1 151 ? -3.977 -0.297 -4.695 1 98.75 151 VAL B N 1
ATOM 2599 C CA . VAL B 1 151 ? -2.576 -0.523 -4.355 1 98.75 151 VAL B CA 1
ATOM 2600 C C . VAL B 1 151 ? -1.884 -1.281 -5.484 1 98.75 151 VAL B C 1
ATOM 2602 O O . VAL B 1 151 ? -2.391 -2.301 -5.961 1 98.75 151 VAL B O 1
ATOM 2605 N N . HIS B 1 152 ? -0.82 -0.758 -5.945 1 98.38 152 HIS B N 1
ATOM 2606 C CA . HIS B 1 152 ? 0.1 -1.422 -6.863 1 98.38 152 HIS B CA 1
ATOM 2607 C C . HIS B 1 152 ? 1.463 -1.638 -6.215 1 98.38 152 HIS B C 1
ATOM 2609 O O . HIS B 1 152 ? 2.129 -0.676 -5.824 1 98.38 152 HIS B O 1
ATOM 2615 N N . SER B 1 153 ? 1.851 -2.877 -6.098 1 98 153 SER B N 1
ATOM 2616 C CA . SER B 1 153 ? 3.092 -3.18 -5.391 1 98 153 SER B CA 1
ATOM 2617 C C . SER B 1 153 ? 3.672 -4.516 -5.84 1 98 153 SER B C 1
ATOM 2619 O O . SER B 1 153 ? 3.332 -5.016 -6.914 1 98 153 SER B O 1
ATOM 2621 N N . GLN B 1 154 ? 4.602 -5.023 -5.09 1 97.38 154 GLN B N 1
ATOM 2622 C CA . GLN B 1 154 ? 5.176 -6.355 -5.27 1 97.38 154 GLN B CA 1
ATOM 2623 C C . GLN B 1 154 ? 5.625 -6.945 -3.939 1 97.38 154 GLN B C 1
ATOM 2625 O O . GLN B 1 154 ? 5.879 -6.215 -2.98 1 97.38 154 GLN B O 1
ATOM 2630 N N . ALA B 1 155 ? 5.641 -8.227 -3.898 1 97.12 155 ALA B N 1
ATOM 2631 C CA . ALA B 1 155 ? 6.16 -8.977 -2.76 1 97.12 155 ALA B CA 1
ATOM 2632 C C . ALA B 1 155 ? 7.043 -10.133 -3.223 1 97.12 155 ALA B C 1
ATOM 2634 O O . ALA B 1 155 ? 6.883 -10.633 -4.34 1 97.12 155 ALA B O 1
ATOM 2635 N N . SER B 1 156 ? 7.949 -10.516 -2.328 1 97.12 156 SER B N 1
ATOM 2636 C CA . SER B 1 156 ? 8.695 -11.727 -2.633 1 97.12 156 SER B CA 1
ATOM 2637 C C . SER B 1 156 ? 7.793 -12.961 -2.619 1 97.12 156 SER B C 1
ATOM 2639 O O . SER B 1 156 ? 6.887 -13.055 -1.792 1 97.12 156 SER B O 1
ATOM 2641 N N . LEU B 1 157 ? 8.109 -13.852 -3.535 1 98.31 157 LEU B N 1
ATOM 2642 C CA . LEU B 1 157 ? 7.355 -15.102 -3.574 1 98.31 157 LEU B CA 1
ATOM 2643 C C . LEU B 1 157 ? 7.453 -15.836 -2.242 1 98.31 157 LEU B C 1
ATOM 2645 O O . LEU B 1 157 ? 6.453 -16.359 -1.747 1 98.31 157 LEU B O 1
ATOM 2649 N N . THR B 1 158 ? 8.633 -15.82 -1.607 1 97.19 158 THR B N 1
ATOM 2650 C CA . THR B 1 158 ? 8.859 -16.5 -0.335 1 97.19 158 THR B CA 1
ATOM 2651 C C . THR B 1 158 ? 7.98 -15.898 0.761 1 97.19 158 THR B C 1
ATOM 2653 O O . THR B 1 158 ? 7.336 -16.625 1.517 1 97.19 158 THR B O 1
ATOM 2656 N N . THR B 1 159 ? 7.941 -14.578 0.783 1 97.06 159 THR B N 1
ATOM 2657 C CA . THR B 1 159 ? 7.121 -13.898 1.779 1 97.06 159 THR B CA 1
ATOM 2658 C C . THR B 1 159 ? 5.645 -14.234 1.576 1 97.06 159 THR B C 1
ATOM 2660 O O . THR B 1 159 ? 4.926 -14.516 2.539 1 97.06 159 THR B O 1
ATOM 2663 N N . LEU B 1 160 ? 5.207 -14.18 0.366 1 98.31 160 LEU B N 1
ATOM 2664 C CA . LEU B 1 160 ? 3.814 -14.469 0.047 1 98.31 160 LEU B CA 1
ATOM 2665 C C . LEU B 1 160 ? 3.449 -15.891 0.452 1 98.31 160 LEU B C 1
ATOM 2667 O O . LEU B 1 160 ? 2.41 -16.125 1.075 1 98.31 160 LEU B O 1
ATOM 2671 N N . MET B 1 161 ? 4.297 -16.812 0.143 1 97.75 161 MET B N 1
ATOM 2672 C CA . MET B 1 161 ? 4.055 -18.203 0.493 1 97.75 161 MET B CA 1
ATOM 2673 C C . MET B 1 161 ? 3.998 -18.391 2.006 1 97.75 161 MET B C 1
ATOM 2675 O O . MET B 1 161 ? 3.137 -19.109 2.518 1 97.75 161 MET B O 1
ATOM 2679 N N . ASP B 1 162 ? 4.887 -1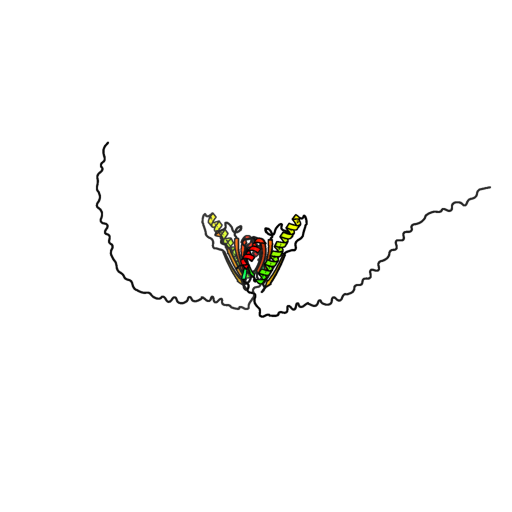7.75 2.686 1 97.31 162 ASP B N 1
ATOM 2680 C CA . ASP B 1 162 ? 4.93 -17.844 4.141 1 97.31 162 ASP B CA 1
ATOM 2681 C C . ASP B 1 162 ? 3.656 -17.297 4.77 1 97.31 162 ASP B C 1
ATOM 2683 O O . ASP B 1 162 ? 3.088 -17.906 5.68 1 97.31 162 ASP B O 1
ATOM 2687 N N . VAL B 1 163 ? 3.219 -16.172 4.34 1 98.19 163 VAL B N 1
ATOM 2688 C CA . VAL B 1 163 ? 2.039 -15.508 4.879 1 98.19 163 VAL B CA 1
ATOM 2689 C C . VAL B 1 163 ? 0.804 -16.375 4.645 1 98.19 163 VAL B C 1
ATOM 2691 O O . VAL B 1 163 ? -0.045 -16.516 5.527 1 98.19 163 VAL B O 1
ATOM 2694 N N . LEU B 1 164 ? 0.744 -16.984 3.502 1 98.31 164 LEU B N 1
ATOM 2695 C CA . LEU B 1 164 ? -0.416 -17.797 3.172 1 98.31 164 LEU B CA 1
ATOM 2696 C C . LEU B 1 164 ? -0.427 -19.078 3.998 1 98.31 164 LEU B C 1
ATOM 2698 O O . LEU B 1 164 ? -1.488 -19.547 4.426 1 98.31 164 LEU B O 1
ATOM 2702 N N . ARG B 1 165 ? 0.704 -19.609 4.184 1 96.25 165 ARG B N 1
ATOM 2703 C CA . ARG B 1 165 ? 0.801 -20.797 5.02 1 96.25 165 ARG B CA 1
ATOM 2704 C C . ARG B 1 165 ? 0.349 -20.5 6.445 1 96.25 165 ARG B C 1
ATOM 2706 O O . ARG B 1 165 ? -0.404 -21.281 7.039 1 96.25 165 ARG B O 1
ATOM 2713 N N . LYS B 1 166 ? 0.833 -19.438 6.977 1 97.19 166 LYS B N 1
ATOM 2714 C CA . LYS B 1 166 ? 0.435 -19.031 8.32 1 97.19 166 LYS B CA 1
ATOM 2715 C C . LYS B 1 166 ? -1.064 -18.766 8.391 1 97.19 166 LYS B C 1
ATOM 2717 O O . LYS B 1 166 ? -1.736 -19.188 9.328 1 97.19 166 LYS B O 1
ATOM 2722 N N . TRP B 1 167 ? -1.559 -18.078 7.441 1 97.94 167 TRP B N 1
ATOM 2723 C CA . TRP B 1 167 ? -2.971 -17.719 7.375 1 97.94 167 TRP B CA 1
ATOM 2724 C C . TRP B 1 167 ? -3.85 -18.953 7.305 1 97.94 167 TRP B C 1
ATOM 2726 O O . TRP B 1 167 ? -4.902 -19.016 7.941 1 97.94 167 TRP B O 1
ATOM 2736 N N . LYS B 1 168 ? -3.471 -19.953 6.559 1 94.5 168 LYS B N 1
ATOM 2737 C CA . LYS B 1 168 ? -4.195 -21.203 6.41 1 94.5 168 LYS B CA 1
ATOM 2738 C C . LYS B 1 168 ? -4.316 -21.938 7.746 1 94.5 168 LYS B C 1
ATOM 2740 O O . LYS B 1 168 ? -5.34 -22.547 8.031 1 94.5 168 LYS B O 1
ATOM 2745 N N . ARG B 1 169 ? -3.352 -21.781 8.594 1 92.69 169 ARG B N 1
ATOM 2746 C CA . ARG B 1 169 ? -3.297 -22.516 9.859 1 92.69 169 ARG B CA 1
ATOM 2747 C C . ARG B 1 169 ? -4.156 -21.844 10.922 1 92.69 169 ARG B C 1
ATOM 2749 O O . ARG B 1 169 ? -4.621 -22.484 11.859 1 92.69 169 ARG B O 1
ATOM 2756 N N . GLU B 1 170 ? -4.371 -20.562 10.883 1 88.5 170 GLU B N 1
ATOM 2757 C CA . GLU B 1 170 ? -5.141 -19.797 11.867 1 88.5 170 GLU B CA 1
ATOM 2758 C C . GLU B 1 170 ? -6.641 -19.953 11.625 1 88.5 170 GLU B C 1
ATOM 2760 O O . GLU B 1 170 ? -7.43 -19.938 12.57 1 88.5 170 GLU B O 1
#

Foldseek 3Di:
DDDDPDDDDPDDPPPPPPPVDDDDDPDDDDPPPPPPPPDPPPPPPPVPPVPVVPPADWDWFWFDAPDNDIDIDTDHPVLLVVVLVLLVVVQVQLVVQVVCVVVVHHDAGDKRWDWDDDPQKIKIKIWRPVVDNHLQATKIWIWIDGPPDIDTGIHRSVRVNVSSVVVNVD/DDDDDDDDPDDDDDDDDPPPPPPPDPPDPPVPPPPPPPPPPPPPCPVPPVPVCPPADWDKFWADAPDPDIDIDTDHPVLLVVVLVLLVVVQVQLVVQVVCVVVVHHDAGDKRWDWDDDPQKIKIKIWRPVVDNHLQATKIWIWIDGPPDIDTGIHRSVRVNVSSVVVNVD

pLDDT: mean 73.47, std 33.52, range [18.39, 98.88]

Radius of gyration: 42.89 Å; Cα contacts (8 Å, |Δi|>4): 416; chains: 2; bounding box: 88×61×205 Å